Protein AF-A0A7S0YYA9-F1 (afdb_monomer)

Nearest PDB structures (foldseek):
  7y4w-assembly1_W  TM=8.302E-01  e=1.344E-07  Homo sapiens
  7y59-assembly1_X  TM=7.083E-01  e=8.877E-08  Homo sapiens
  7czb-assembly1_D  TM=8.011E-01  e=3.547E-06  Homo sapiens
  7y59-assembly1_W  TM=6.893E-01  e=1.125E-04  Homo sapiens

Sequence (317 aa):
HNIAKEMLGYGVRMGRAALLSAVIAAVVSVCGALHTEGLSQRISSAPSLAMRPSQELLRLRGAGPKKTPLKVKVATLKDTKKNPVEEWWFGYPCVTRWWFALCITTTLISWDKLPVNLPPQQLMLYWPAIIRGGVWRLLTTFTYFGSVGHNMLMEAVFMLNYSKSMEVTYNGARAKYMWHLALNSLALMALNTLVGLLGIGMDQEDGSKIPGIPFLAQPLLYSIVWIWARQNPETRMSVFGFFSVPAVYFPWFLLGYHCLMGGGLNIFYLMGFVVGHIFHFLSALHPSTKDSGLFEPPKWLAELMPVEKGFSGTVGV

Solvent-accessible surface area (backbone atoms only — not comparable to full-atom values): 17881 Å² total; per-residue (Å²): 123,68,68,62,56,50,52,52,52,50,53,51,53,54,48,49,53,53,48,51,49,51,48,47,47,50,50,48,47,46,53,47,48,48,42,51,51,35,48,51,50,51,62,71,67,41,77,69,86,65,72,72,77,53,74,64,69,64,69,76,53,95,65,82,86,78,90,70,87,79,79,74,76,74,75,74,72,74,81,68,83,68,52,70,66,53,53,56,55,69,69,43,53,70,66,45,43,51,50,50,51,45,22,53,47,49,23,53,42,42,27,83,89,42,97,72,53,40,62,63,81,73,36,31,48,49,70,77,51,36,79,73,69,40,61,64,20,76,55,41,12,53,29,34,62,55,66,88,49,73,66,30,52,53,53,52,52,49,42,54,56,49,42,38,53,54,45,52,72,48,68,27,34,54,26,42,46,52,41,51,51,51,51,51,52,51,51,48,51,55,50,33,52,51,40,20,72,72,71,42,45,47,78,41,96,87,75,48,68,46,64,17,67,44,57,44,18,59,19,51,49,37,15,51,49,39,38,50,17,66,75,39,52,88,43,68,40,68,50,94,81,78,50,73,42,45,24,64,50,44,62,59,47,52,52,50,51,41,32,74,76,71,63,40,93,52,63,48,53,53,54,4,41,51,50,15,48,52,50,44,42,44,67,74,69,36,67,74,46,62,75,64,48,74,80,54,49,57,68,72,48,40,65,54,35,58,64,50,87,77,74,77,72,75,82,80,124

Organism: NCBI:txid464990

Secondary structure (DSSP, 8-state):
-HHHHHHHHHHHHHHHHHHHHHHHHHHHHHHHHHHHHHHHHHHHHS--------HHHHHS--S--------------------HHHHHHHTS-HHHHHHHHHHHHHHHHT-TTSTT---GGGTS--HHHHHTT-TTHHHHTTT---STTHHHHHHHHHHHHHHHHHHHHTTT-HHHHHHHHHHHHHHHHHHHHHHHHTT-EEEPTTSPEEEB-S--HHHHHHHHHHHHHHH-TTPEEEETTTEEEEGGGHHHHHHHHHIIIII-S-HHHHHHHHHHHHHHIIIII-HHHHHTTTTSPPHHHHHHS---TT-------

Foldseek 3Di:
DVVVVVVVVVCVVVLVVLVCCLLCCLVCVLLVVLQVVQVVVCVVPPPPPPPPPPVVVVVPDPDDDDDDDPPPPPPPPPPPPPDVVRCVLVLFDSVLSSLLVLLVSLQVCCEPVDPNNDPVVLLFDAVVVVVVVSVSNLVSLQRHQDHPDPSSVVLSVLSRLLLRVVCVVVVQQNLLSVLVLVVLSVLLVVVQVVQLVVVNADQDPVRDGRRGDGHLNLLSSLLSLQLSLVVQQVDWDQDVVPDTDGSNCVLVVVQVVCVVVVNNRDVSSVSSNVSSVVSNCLCPPPPVSVVVCSSPGDPVSCSSRPGDPPPPPDPPD

InterPro domains:
  IPR007599 Derlin [PF04511] (93-291)
  IPR035952 Rhomboid-like superfamily [SSF144091] (89-284)

Mean predicted aligned error: 13.51 Å

Structure (mmCIF, N/CA/C/O backbone):
data_AF-A0A7S0YYA9-F1
#
_entry.id   AF-A0A7S0YYA9-F1
#
loop_
_atom_site.group_PDB
_atom_site.id
_atom_site.type_symbol
_atom_site.label_atom_id
_atom_site.label_alt_id
_atom_site.label_comp_id
_atom_site.label_asym_id
_atom_site.label_entity_id
_atom_site.label_seq_id
_atom_site.pdbx_PDB_ins_code
_atom_site.Cartn_x
_atom_site.Cartn_y
_atom_site.Cartn_z
_atom_site.occupancy
_atom_site.B_iso_or_equiv
_atom_site.auth_seq_id
_atom_site.auth_comp_id
_atom_site.auth_asym_id
_atom_site.auth_atom_id
_atom_site.pdbx_PDB_model_num
ATOM 1 N N . HIS A 1 1 ? 28.977 -21.549 -24.184 1.00 41.75 1 HIS A N 1
ATOM 2 C CA . HIS A 1 1 ? 27.512 -21.767 -24.184 1.00 41.75 1 HIS A CA 1
ATOM 3 C C . HIS A 1 1 ? 27.041 -22.726 -23.071 1.00 41.75 1 HIS A C 1
ATOM 5 O O . HIS A 1 1 ? 26.017 -22.442 -22.465 1.00 41.75 1 HIS A O 1
ATOM 11 N N . ASN A 1 2 ? 27.790 -23.784 -22.705 1.00 39.88 2 ASN A N 1
ATOM 12 C CA . ASN A 1 2 ? 27.386 -24.711 -21.623 1.00 39.88 2 ASN A CA 1
ATOM 13 C C . ASN A 1 2 ? 27.698 -24.239 -20.184 1.00 39.88 2 ASN A C 1
ATOM 15 O O . ASN A 1 2 ? 26.896 -24.478 -19.290 1.00 39.88 2 ASN A O 1
ATOM 19 N N . ILE A 1 3 ? 28.763 -23.459 -19.964 1.00 33.59 3 ILE A N 1
ATOM 20 C CA . ILE A 1 3 ? 29.134 -22.955 -18.621 1.00 33.59 3 ILE A CA 1
ATOM 21 C C . ILE A 1 3 ? 28.138 -21.895 -18.100 1.00 33.59 3 ILE A C 1
ATOM 23 O O . ILE A 1 3 ? 27.844 -21.832 -16.910 1.00 33.59 3 ILE A O 1
ATOM 27 N N . ALA A 1 4 ? 27.527 -21.106 -18.994 1.00 32.00 4 ALA A N 1
ATOM 28 C CA . ALA A 1 4 ? 26.510 -20.114 -18.629 1.00 32.00 4 ALA A CA 1
ATOM 29 C C . ALA A 1 4 ? 25.189 -20.757 -18.158 1.00 32.00 4 ALA A C 1
ATOM 31 O O . ALA A 1 4 ? 24.528 -20.218 -17.274 1.00 32.00 4 ALA A O 1
ATOM 32 N N . LYS A 1 5 ? 24.821 -21.933 -18.693 1.00 36.19 5 LYS A N 1
ATOM 33 C CA . LYS A 1 5 ? 23.636 -22.692 -18.251 1.00 36.19 5 LYS A CA 1
ATOM 34 C C . LYS A 1 5 ? 23.848 -23.367 -16.892 1.00 36.19 5 LYS A C 1
ATOM 36 O O . LYS A 1 5 ? 22.905 -23.419 -16.107 1.00 36.19 5 LYS A O 1
ATOM 41 N N . GLU A 1 6 ? 25.063 -23.821 -16.583 1.00 34.62 6 GLU A N 1
ATOM 42 C CA . GLU A 1 6 ? 25.398 -24.358 -15.253 1.00 34.62 6 GLU A CA 1
ATOM 43 C C . GLU A 1 6 ? 25.503 -23.266 -14.184 1.00 34.62 6 GLU A C 1
ATOM 45 O O . GLU A 1 6 ? 24.960 -23.440 -13.094 1.00 34.62 6 GLU A O 1
ATOM 50 N N . MET A 1 7 ? 26.089 -22.108 -14.507 1.00 30.09 7 MET A N 1
ATOM 51 C CA . MET A 1 7 ? 26.120 -20.937 -13.615 1.00 30.09 7 MET A CA 1
ATOM 52 C C . MET A 1 7 ? 24.708 -20.394 -13.329 1.00 30.09 7 MET A C 1
ATOM 54 O O . MET A 1 7 ? 24.384 -20.088 -12.181 1.00 30.09 7 MET A O 1
ATOM 58 N N . LEU A 1 8 ? 23.825 -20.359 -14.340 1.00 36.31 8 LEU A N 1
ATOM 59 C CA . LEU A 1 8 ? 22.398 -20.057 -14.156 1.00 36.31 8 LEU A CA 1
ATOM 60 C C . LEU A 1 8 ? 21.690 -21.135 -13.317 1.00 36.31 8 LEU A C 1
ATOM 62 O O . LEU A 1 8 ? 20.845 -20.805 -12.492 1.00 36.31 8 LEU A O 1
ATOM 66 N N . GLY A 1 9 ? 22.043 -22.414 -13.464 1.00 31.84 9 GLY A N 1
ATOM 67 C CA . GLY A 1 9 ? 21.473 -23.513 -12.675 1.00 31.84 9 GLY A CA 1
ATOM 68 C C . GLY A 1 9 ? 21.880 -23.500 -11.194 1.00 31.84 9 GLY A C 1
ATOM 69 O O . GLY A 1 9 ? 21.038 -23.739 -10.323 1.00 31.84 9 GLY A O 1
ATOM 70 N N . TYR A 1 10 ? 23.143 -23.181 -10.898 1.00 29.03 10 TYR A N 1
ATOM 71 C CA . TYR A 1 10 ? 23.680 -23.109 -9.534 1.00 29.03 10 TYR A CA 1
ATOM 72 C C . TYR A 1 10 ? 23.288 -21.811 -8.813 1.00 29.03 10 TYR A C 1
ATOM 74 O O . TYR A 1 10 ? 22.835 -21.871 -7.667 1.00 29.03 10 TYR A O 1
ATOM 82 N N . GLY A 1 11 ? 23.343 -20.659 -9.492 1.00 34.06 11 GLY A N 1
ATOM 83 C CA . GLY A 1 11 ? 22.886 -19.376 -8.944 1.00 34.06 11 GLY A CA 1
ATOM 84 C C . GLY A 1 11 ? 21.382 -19.356 -8.642 1.00 34.06 11 GLY A C 1
ATOM 85 O O . GLY A 1 11 ? 20.959 -18.837 -7.612 1.00 34.06 11 GLY A O 1
ATOM 86 N N . VAL A 1 12 ? 20.562 -20.015 -9.472 1.00 45.94 12 VAL A N 1
ATOM 87 C CA . VAL A 1 12 ? 19.110 -20.142 -9.240 1.00 45.94 12 VAL A CA 1
ATOM 88 C C . VAL A 1 12 ? 18.789 -21.081 -8.073 1.00 45.94 12 VAL A C 1
ATOM 90 O O . VAL A 1 12 ? 17.830 -20.828 -7.347 1.00 45.94 12 VAL A O 1
ATOM 93 N N . ARG A 1 13 ? 19.563 -22.151 -7.842 1.00 41.81 13 ARG A N 1
ATOM 94 C CA . ARG A 1 13 ? 19.350 -23.051 -6.688 1.00 41.81 13 ARG A CA 1
ATOM 95 C C . ARG A 1 13 ? 19.771 -22.409 -5.365 1.00 41.81 13 ARG A C 1
ATOM 97 O O . ARG A 1 13 ? 19.026 -22.512 -4.393 1.00 41.81 13 ARG A O 1
ATOM 104 N N . MET A 1 14 ? 20.903 -21.706 -5.345 1.00 38.03 14 MET A N 1
ATOM 105 C CA . MET A 1 14 ? 21.401 -21.018 -4.149 1.00 38.03 14 MET A CA 1
ATOM 106 C C . MET A 1 14 ? 20.548 -19.777 -3.817 1.00 38.03 14 MET A C 1
ATOM 108 O O . MET A 1 14 ? 20.165 -19.584 -2.665 1.00 38.03 14 MET A O 1
ATOM 112 N N . GLY A 1 15 ? 20.120 -19.024 -4.840 1.00 53.59 15 GLY A N 1
ATOM 113 C CA . GLY A 1 15 ? 19.174 -17.913 -4.700 1.00 53.59 15 GLY A CA 1
ATOM 114 C C . GLY A 1 15 ? 17.788 -18.352 -4.220 1.00 53.59 15 GLY A C 1
ATOM 115 O O . GLY A 1 15 ? 17.206 -17.695 -3.370 1.00 53.59 15 GLY A O 1
ATOM 116 N N . ARG A 1 16 ? 17.269 -19.506 -4.668 1.00 53.25 16 ARG A N 1
ATOM 117 C CA . ARG A 1 16 ? 15.987 -20.049 -4.176 1.00 53.25 16 ARG A CA 1
ATOM 118 C C . ARG A 1 16 ? 16.022 -20.405 -2.692 1.00 53.25 16 ARG A C 1
ATOM 120 O O . ARG A 1 16 ? 15.059 -20.104 -2.000 1.00 53.25 16 ARG A O 1
ATOM 127 N N . ALA A 1 17 ? 17.099 -21.021 -2.203 1.00 51.22 17 ALA A N 1
ATOM 128 C CA . ALA A 1 17 ? 17.229 -21.376 -0.789 1.00 51.22 17 ALA A CA 1
ATOM 129 C C . ALA A 1 17 ? 17.425 -20.135 0.095 1.00 51.22 17 ALA A C 1
ATOM 131 O O . ALA A 1 17 ? 16.751 -20.005 1.113 1.00 51.22 17 ALA A O 1
ATOM 132 N N . ALA A 1 18 ? 18.274 -19.194 -0.329 1.00 54.38 18 ALA A N 1
ATOM 133 C CA . ALA A 1 18 ? 18.496 -17.937 0.382 1.00 54.38 18 ALA A CA 1
ATOM 134 C C . ALA A 1 18 ? 17.226 -17.075 0.429 1.00 54.38 18 ALA A C 1
ATOM 136 O O . ALA A 1 18 ? 16.876 -16.542 1.478 1.00 54.38 18 ALA A O 1
ATOM 137 N N . LEU A 1 19 ? 16.478 -17.000 -0.670 1.00 53.97 19 LEU A N 1
ATOM 138 C CA . LEU A 1 19 ? 15.283 -16.170 -0.779 1.00 53.97 19 LEU A CA 1
ATOM 139 C C . LEU A 1 19 ? 14.063 -16.807 -0.101 1.00 53.97 19 LEU A C 1
ATOM 141 O O . LEU A 1 19 ? 13.310 -16.111 0.577 1.00 53.97 19 LEU A O 1
ATOM 145 N N . LEU A 1 20 ? 13.928 -18.137 -0.173 1.00 53.31 20 LEU A N 1
ATOM 146 C CA . LEU A 1 20 ? 13.001 -18.875 0.680 1.00 53.31 20 LEU A CA 1
ATOM 147 C C . LEU A 1 20 ? 13.365 -18.654 2.154 1.00 53.31 20 LEU A C 1
ATOM 149 O O . LEU A 1 20 ? 12.483 -18.346 2.937 1.00 53.31 20 LEU A O 1
ATOM 153 N N . SER A 1 21 ? 14.644 -18.722 2.533 1.00 52.88 21 SER A N 1
ATOM 154 C CA . SER A 1 21 ? 15.063 -18.510 3.923 1.00 52.88 21 SER A CA 1
ATOM 155 C C . SER A 1 21 ? 14.856 -17.075 4.404 1.00 52.88 21 SER A C 1
ATOM 157 O O . SER A 1 21 ? 14.432 -16.898 5.533 1.00 52.88 21 SER A O 1
ATOM 159 N N . ALA A 1 22 ? 15.070 -16.059 3.563 1.00 54.78 22 ALA A N 1
ATOM 160 C CA . ALA A 1 22 ? 14.907 -14.653 3.924 1.00 54.78 22 ALA A CA 1
ATOM 161 C C . ALA A 1 22 ? 13.430 -14.254 4.007 1.00 54.78 22 ALA A C 1
ATOM 163 O O . ALA A 1 22 ? 13.039 -13.545 4.930 1.00 54.78 22 ALA A O 1
ATOM 164 N N . VAL A 1 23 ? 12.589 -14.741 3.087 1.00 52.31 23 VAL A N 1
ATOM 165 C CA . VAL A 1 23 ? 11.145 -14.479 3.129 1.00 52.31 23 VAL A CA 1
ATOM 166 C C . VAL A 1 23 ? 10.461 -15.338 4.186 1.00 52.31 23 VAL A C 1
ATOM 168 O O . VAL A 1 23 ? 9.621 -14.816 4.906 1.00 52.31 23 VAL A O 1
ATOM 171 N N . ILE A 1 24 ? 10.840 -16.609 4.358 1.00 54.25 24 ILE A N 1
ATOM 172 C CA . ILE A 1 24 ? 10.388 -17.405 5.507 1.00 54.25 24 ILE A CA 1
ATOM 173 C C . ILE A 1 24 ? 10.882 -16.754 6.791 1.00 54.25 24 ILE A C 1
ATOM 175 O O . ILE A 1 24 ? 10.083 -16.618 7.694 1.00 54.25 24 ILE A O 1
ATOM 179 N N . ALA A 1 25 ? 12.122 -16.272 6.890 1.00 54.44 25 ALA A N 1
ATOM 180 C CA . ALA A 1 25 ? 12.579 -15.557 8.080 1.00 54.44 25 ALA A CA 1
ATOM 181 C C . ALA A 1 25 ? 11.795 -14.261 8.301 1.00 54.44 25 ALA A C 1
ATOM 183 O O . ALA A 1 25 ? 11.452 -13.976 9.436 1.00 54.44 25 ALA A O 1
ATOM 184 N N . ALA A 1 26 ? 11.445 -13.505 7.258 1.00 53.41 26 ALA A N 1
ATOM 185 C CA . ALA A 1 26 ? 10.634 -12.295 7.388 1.00 53.41 26 ALA A CA 1
ATOM 186 C C . ALA A 1 26 ? 9.184 -12.614 7.789 1.00 53.41 26 ALA A C 1
ATOM 188 O O . ALA A 1 26 ? 8.654 -11.997 8.704 1.00 53.41 26 ALA A O 1
ATOM 189 N N . VAL A 1 27 ? 8.558 -13.616 7.168 1.00 52.00 27 VAL A N 1
ATOM 190 C CA . VAL A 1 27 ? 7.192 -14.067 7.478 1.00 52.00 27 VAL A CA 1
ATOM 191 C C . VAL A 1 27 ? 7.129 -14.760 8.833 1.00 52.00 27 VAL A C 1
ATOM 193 O O . VAL A 1 27 ? 6.198 -14.514 9.577 1.00 52.00 27 VAL A O 1
ATOM 196 N N . VAL A 1 28 ? 8.109 -15.584 9.195 1.00 52.62 28 VAL A N 1
ATOM 197 C CA . VAL A 1 28 ? 8.218 -16.242 10.507 1.00 52.62 28 VAL A CA 1
ATOM 198 C C . VAL A 1 28 ? 8.629 -15.242 11.579 1.00 52.62 28 VAL A C 1
ATOM 200 O O . VAL A 1 28 ? 8.166 -15.368 12.701 1.00 52.62 28 VAL A O 1
ATOM 203 N N . SER A 1 29 ? 9.424 -14.221 11.263 1.00 51.41 29 SER A N 1
ATOM 204 C CA . SER A 1 29 ? 9.709 -13.120 12.190 1.00 51.41 29 SER A CA 1
ATOM 205 C C . SER A 1 29 ? 8.455 -12.285 12.423 1.00 51.41 29 SER A C 1
ATOM 207 O O . SER A 1 29 ? 8.112 -12.035 13.568 1.00 51.41 29 SER A O 1
ATOM 209 N N . VAL A 1 30 ? 7.692 -11.953 11.376 1.00 55.50 30 VAL A N 1
ATOM 210 C CA . VAL A 1 30 ? 6.420 -11.227 11.502 1.00 55.50 30 VAL A CA 1
ATOM 211 C C . VAL A 1 30 ? 5.365 -12.082 12.195 1.00 55.50 30 VAL A C 1
ATOM 213 O O . VAL A 1 30 ? 4.838 -11.668 13.212 1.00 55.50 30 VAL A O 1
ATOM 216 N N . CYS A 1 31 ? 5.065 -13.290 11.718 1.00 51.03 31 CYS A N 1
ATOM 217 C CA . CYS A 1 31 ? 4.102 -14.192 12.354 1.00 51.03 31 CYS A CA 1
ATOM 218 C C . CYS A 1 31 ? 4.544 -14.596 13.759 1.00 51.03 31 CYS A C 1
ATOM 220 O O . CYS A 1 31 ? 3.708 -14.661 14.649 1.00 51.03 31 CYS A O 1
ATOM 222 N N . GLY A 1 32 ? 5.835 -14.841 13.973 1.00 53.31 32 GLY A N 1
ATOM 223 C CA . GLY A 1 32 ? 6.412 -15.152 15.276 1.00 53.31 32 GLY A CA 1
ATOM 224 C C . GLY A 1 32 ? 6.313 -13.970 16.227 1.00 53.31 32 GLY A C 1
ATOM 225 O O . GLY A 1 32 ? 5.918 -14.160 17.368 1.00 53.31 32 GLY A O 1
ATOM 226 N N . ALA A 1 33 ? 6.572 -12.751 15.765 1.00 59.81 33 ALA A N 1
ATOM 227 C CA . ALA A 1 33 ? 6.452 -11.562 16.591 1.00 59.81 33 ALA A CA 1
ATOM 228 C C . ALA A 1 33 ? 4.995 -11.133 16.825 1.00 59.81 33 ALA A C 1
ATOM 230 O O . ALA A 1 33 ? 4.644 -10.722 17.924 1.00 59.81 33 ALA A O 1
ATOM 231 N N . LEU A 1 34 ? 4.114 -11.310 15.838 1.00 57.75 34 LEU A N 1
ATOM 232 C CA . LEU A 1 34 ? 2.664 -11.183 16.001 1.00 57.75 34 LEU A CA 1
ATOM 233 C C . LEU A 1 34 ? 2.138 -12.219 17.004 1.00 57.75 34 LEU A C 1
ATOM 235 O O . LEU A 1 34 ? 1.296 -11.902 17.844 1.00 57.75 34 LEU A O 1
ATOM 239 N N . HIS A 1 35 ? 2.657 -13.450 16.954 1.00 55.66 35 HIS A N 1
ATOM 240 C CA . HIS A 1 35 ? 2.300 -14.519 17.879 1.00 55.66 35 HIS A CA 1
ATOM 241 C C . HIS A 1 35 ? 2.826 -14.249 19.291 1.00 55.66 35 HIS A C 1
ATOM 243 O O . HIS A 1 35 ? 2.062 -14.387 20.242 1.00 55.66 35 HIS A O 1
ATOM 249 N N . THR A 1 36 ? 4.083 -13.820 19.455 1.00 60.16 36 THR A N 1
ATOM 250 C CA . THR A 1 36 ? 4.657 -13.498 20.772 1.00 60.16 36 THR A CA 1
ATOM 251 C C . THR A 1 36 ? 4.015 -12.263 21.389 1.00 60.16 36 THR A C 1
ATOM 253 O O . THR A 1 36 ? 3.767 -12.261 22.593 1.00 60.16 36 THR A O 1
ATOM 256 N N . GLU A 1 37 ? 3.666 -11.245 20.601 1.00 62.19 37 GLU A N 1
ATOM 257 C CA . GLU A 1 37 ? 2.918 -10.085 21.091 1.00 62.19 37 GLU A CA 1
ATOM 258 C C . GLU A 1 37 ? 1.472 -10.446 21.452 1.00 62.19 37 GLU A C 1
ATOM 260 O O . GLU A 1 37 ? 0.985 -10.033 22.507 1.00 62.19 37 GLU A O 1
ATOM 265 N N . GLY A 1 38 ? 0.806 -11.283 20.651 1.00 56.34 38 GLY A N 1
ATOM 266 C CA . GLY A 1 38 ? -0.512 -11.831 20.978 1.00 56.34 38 GLY A CA 1
ATOM 267 C C . GLY A 1 38 ? -0.499 -12.693 22.247 1.00 56.34 38 GLY A C 1
ATOM 268 O O . GLY A 1 38 ? -1.390 -12.570 23.088 1.00 56.34 38 GLY A O 1
ATOM 269 N N . LEU A 1 39 ? 0.529 -13.528 22.432 1.00 56.81 39 LEU A N 1
ATOM 270 C CA . LEU A 1 39 ? 0.759 -14.325 23.644 1.00 56.81 39 LEU A CA 1
ATOM 271 C C . LEU A 1 39 ? 1.059 -13.450 24.857 1.00 56.81 39 LEU A C 1
ATOM 273 O O . LEU A 1 39 ? 0.450 -13.648 25.902 1.00 56.81 39 LEU A O 1
ATOM 277 N N . SER A 1 40 ? 1.946 -12.466 24.721 1.00 58.12 40 SER A N 1
ATOM 278 C CA . SER A 1 40 ? 2.276 -11.511 25.783 1.00 58.12 40 SER A CA 1
ATOM 279 C C . SER A 1 40 ? 1.028 -10.767 26.260 1.00 58.12 40 SER A C 1
ATOM 281 O O . SER A 1 40 ? 0.769 -10.684 27.461 1.00 58.12 40 SER A O 1
ATOM 283 N N . GLN A 1 41 ? 0.175 -10.331 25.327 1.00 56.91 41 GLN A N 1
ATOM 284 C CA . GLN A 1 41 ? -1.104 -9.707 25.658 1.00 56.91 41 GLN A CA 1
ATOM 285 C C . GLN A 1 41 ? -2.118 -10.688 26.258 1.00 56.91 41 GLN A C 1
ATOM 287 O O . GLN A 1 41 ? -2.863 -10.315 27.161 1.00 56.91 41 GLN A O 1
ATOM 292 N N . ARG A 1 42 ? -2.159 -11.954 25.823 1.00 54.94 42 ARG A N 1
ATOM 293 C CA . ARG A 1 42 ? -2.985 -12.995 26.467 1.00 54.94 42 ARG A CA 1
ATOM 294 C C . ARG A 1 42 ? -2.519 -13.295 27.891 1.00 54.94 42 ARG A C 1
ATOM 296 O O . ARG A 1 42 ? -3.360 -13.493 28.755 1.00 54.94 42 ARG A O 1
ATOM 303 N N . ILE A 1 43 ? -1.213 -13.293 28.149 1.00 57.91 43 ILE A N 1
ATOM 304 C CA . ILE A 1 43 ? -0.631 -13.505 29.481 1.00 57.91 43 ILE A CA 1
ATOM 305 C C . ILE A 1 43 ? -0.887 -12.290 30.385 1.00 57.91 43 ILE A C 1
ATOM 307 O O . ILE A 1 43 ? -1.200 -12.471 31.558 1.00 57.91 43 ILE A O 1
ATOM 311 N N . SER A 1 44 ? -0.813 -11.063 29.856 1.00 50.59 44 SER A N 1
ATOM 312 C CA . SER A 1 44 ? -1.086 -9.842 30.629 1.00 50.59 44 SER A CA 1
ATOM 313 C C . SER A 1 44 ? -2.578 -9.586 30.872 1.00 50.59 44 SER A C 1
ATOM 315 O O . SER A 1 44 ? -2.941 -8.998 31.888 1.00 50.59 44 SER A O 1
ATOM 317 N N . SER A 1 45 ? -3.445 -10.032 29.957 1.00 42.31 45 SER A N 1
ATOM 318 C CA . SER A 1 45 ? -4.907 -9.937 30.079 1.00 42.31 45 SER A CA 1
ATOM 319 C C . SER A 1 45 ? -5.560 -11.170 30.700 1.00 42.31 45 SER A C 1
ATOM 321 O O . SER A 1 45 ? -6.749 -11.116 31.033 1.00 42.31 45 SER A O 1
ATOM 323 N N . ALA A 1 46 ? -4.812 -12.264 30.885 1.00 40.16 46 ALA A N 1
ATOM 324 C CA . ALA A 1 46 ? -5.254 -13.365 31.719 1.00 40.16 46 ALA A CA 1
ATOM 325 C C . ALA A 1 46 ? -5.538 -12.789 33.112 1.00 40.16 46 ALA A C 1
ATOM 327 O O . ALA A 1 46 ? -4.672 -12.105 33.667 1.00 40.16 46 ALA A O 1
ATOM 328 N N . PRO A 1 47 ? -6.735 -13.017 33.688 1.00 40.72 47 PRO A N 1
ATOM 329 C CA . PRO A 1 47 ? -6.955 -12.675 35.080 1.00 40.72 47 PRO A CA 1
ATOM 330 C C . PRO A 1 47 ? -5.837 -13.362 35.846 1.00 40.72 47 PRO A C 1
ATOM 332 O O . PRO A 1 47 ? -5.640 -14.572 35.687 1.00 40.72 47 PRO A O 1
ATOM 335 N N . SER A 1 48 ? -5.053 -12.582 36.592 1.00 41.78 48 SER A N 1
ATOM 336 C CA . SER A 1 48 ? -4.017 -13.151 37.432 1.00 41.78 48 SER A CA 1
ATOM 337 C C . SER A 1 48 ? -4.644 -14.328 38.168 1.00 41.78 48 SER A C 1
ATOM 339 O O . SER A 1 48 ? -5.770 -14.239 38.670 1.00 41.78 48 SER A O 1
ATOM 341 N N . LEU A 1 49 ? -3.930 -15.446 38.226 1.00 38.75 49 LEU A N 1
ATOM 342 C CA . LEU A 1 49 ? -4.171 -16.501 39.205 1.00 38.75 49 LEU A CA 1
ATOM 343 C C . LEU A 1 49 ? -3.914 -15.937 40.621 1.00 38.75 49 LEU A C 1
ATOM 345 O O . LEU A 1 49 ? -3.205 -16.519 41.432 1.00 38.75 49 LEU A O 1
ATOM 349 N N . ALA A 1 50 ? -4.480 -14.772 40.947 1.00 38.16 50 ALA A N 1
ATOM 350 C CA . ALA A 1 50 ? -4.931 -14.478 42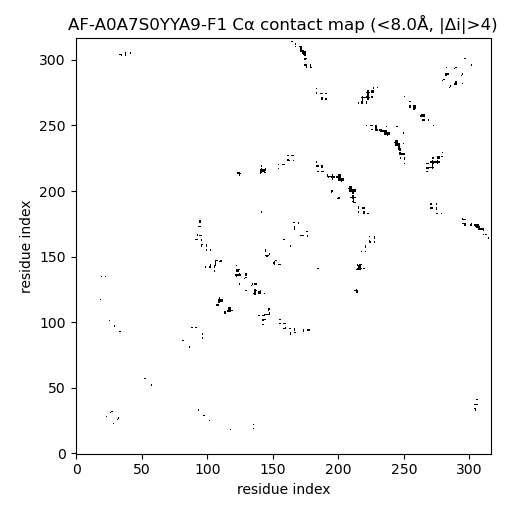.278 1.00 38.16 50 ALA A CA 1
ATOM 351 C C . ALA A 1 50 ? -5.905 -15.605 42.600 1.00 38.16 50 ALA A C 1
ATOM 353 O O . ALA A 1 50 ? -7.018 -15.652 42.071 1.00 38.16 50 ALA A O 1
ATOM 354 N N . MET A 1 51 ? -5.417 -16.561 43.395 1.00 37.31 51 MET A N 1
ATOM 355 C CA . MET A 1 51 ? -6.231 -17.517 44.126 1.00 37.31 51 MET A CA 1
ATOM 356 C C . MET A 1 51 ? -7.564 -16.848 44.435 1.00 37.31 51 MET A C 1
ATOM 358 O O . MET A 1 51 ? -7.610 -15.900 45.222 1.00 37.31 51 MET A O 1
ATOM 362 N N . ARG A 1 52 ? -8.648 -17.311 43.803 1.00 35.81 52 ARG A N 1
ATOM 363 C CA . ARG A 1 52 ? -9.975 -17.059 44.354 1.00 35.81 52 ARG A CA 1
ATOM 364 C C . ARG A 1 52 ? -9.867 -17.551 45.794 1.00 35.81 52 ARG A C 1
ATOM 366 O O . ARG A 1 52 ? -9.583 -18.738 45.964 1.00 35.81 52 ARG A O 1
ATOM 373 N N . PRO A 1 53 ? -10.030 -16.703 46.824 1.00 39.41 53 PRO A N 1
ATOM 374 C CA . PRO A 1 53 ? -10.229 -17.237 48.151 1.00 39.41 53 PRO A CA 1
ATOM 375 C C . PRO A 1 53 ? -11.507 -18.049 48.006 1.00 39.41 53 PRO A C 1
ATOM 377 O O . PRO A 1 53 ? -12.568 -17.490 47.709 1.00 39.41 53 PRO A O 1
ATOM 380 N N . SER A 1 54 ? -11.392 -19.373 48.069 1.00 42.31 54 SER A N 1
ATOM 381 C CA . SER A 1 54 ? -12.560 -20.229 48.110 1.00 42.31 54 SER A CA 1
ATOM 382 C C . SER A 1 54 ? -13.406 -19.703 49.262 1.00 42.31 54 SER A C 1
ATOM 384 O O . SER A 1 54 ? -12.936 -19.548 50.390 1.00 42.31 54 SER A O 1
ATOM 386 N N . GLN A 1 55 ? -14.654 -19.354 48.970 1.00 42.69 55 GLN A N 1
ATOM 387 C CA . GLN A 1 55 ? -15.632 -18.945 49.978 1.00 42.69 55 GLN A CA 1
ATOM 388 C C . GLN A 1 55 ? -15.783 -20.017 51.085 1.00 42.69 55 GLN A C 1
ATOM 390 O O . GLN A 1 55 ? -16.291 -19.727 52.163 1.00 42.69 55 GLN A O 1
ATOM 395 N N . GLU A 1 56 ? -15.265 -21.231 50.866 1.00 43.03 56 GLU A N 1
ATOM 396 C CA . GLU A 1 56 ? -15.068 -22.286 51.866 1.00 43.03 56 GLU A CA 1
ATOM 397 C C . GLU A 1 56 ? -13.977 -22.003 52.911 1.00 43.03 56 GLU A C 1
ATOM 399 O O . GLU A 1 56 ? -14.198 -22.293 54.085 1.00 43.03 56 GLU A O 1
ATOM 404 N N . LEU A 1 57 ? -12.850 -21.365 52.564 1.00 44.81 57 LEU A N 1
ATOM 405 C CA . LEU A 1 57 ? -11.812 -21.002 53.546 1.00 44.81 57 LEU A CA 1
ATOM 406 C C . LEU A 1 57 ? -12.251 -19.868 54.490 1.00 44.81 57 LEU A C 1
ATOM 408 O O . LEU A 1 57 ? -11.728 -19.745 55.596 1.00 44.81 57 LEU A O 1
ATOM 412 N N . LEU A 1 58 ? -13.236 -19.063 54.078 1.00 47.53 58 LEU A N 1
ATOM 413 C CA . LEU A 1 58 ? -13.858 -18.025 54.909 1.00 47.53 58 LEU A CA 1
ATOM 414 C C . LEU A 1 58 ? -14.953 -18.567 55.840 1.00 47.53 58 LEU A C 1
ATOM 416 O O . LEU A 1 58 ? -15.267 -17.920 56.835 1.00 47.53 58 LEU A O 1
ATOM 420 N N . ARG A 1 59 ? -15.506 -19.757 55.567 1.00 49.44 59 ARG A N 1
ATOM 421 C CA . ARG A 1 59 ? -16.505 -20.404 56.436 1.00 49.44 59 ARG A CA 1
ATOM 422 C C . ARG A 1 59 ? -15.885 -21.161 57.611 1.00 49.44 59 ARG A C 1
ATOM 424 O O . ARG A 1 59 ? -16.538 -21.309 58.636 1.00 49.44 59 ARG A O 1
ATOM 431 N N . LEU A 1 60 ? -14.623 -21.581 57.502 1.00 50.12 60 LEU A N 1
ATOM 432 C CA . LEU A 1 60 ? -13.919 -22.328 58.555 1.00 50.12 60 LEU A CA 1
ATOM 433 C C . LEU A 1 60 ? -13.187 -21.451 59.584 1.00 50.12 60 LEU A C 1
ATOM 435 O O . LEU A 1 60 ? -12.562 -21.978 60.502 1.00 50.12 60 LEU A O 1
ATOM 439 N N . ARG A 1 61 ? -13.259 -20.118 59.483 1.00 46.41 61 ARG A N 1
ATOM 440 C CA . ARG A 1 61 ? -12.565 -19.212 60.408 1.00 46.41 61 ARG A CA 1
ATOM 441 C C . ARG A 1 61 ? -13.545 -18.293 61.132 1.00 46.41 61 ARG A C 1
ATOM 443 O O . ARG A 1 61 ? -13.669 -17.115 60.817 1.00 46.41 61 ARG A O 1
ATOM 450 N N . GLY A 1 62 ? -14.211 -18.839 62.146 1.00 45.44 62 GLY A N 1
ATOM 451 C CA . GLY A 1 62 ? -15.000 -18.094 63.133 1.00 45.44 62 GLY A CA 1
ATOM 452 C C . GLY A 1 62 ? -14.137 -17.261 64.090 1.00 45.44 62 GLY A C 1
ATOM 453 O O . GLY A 1 62 ? -14.170 -17.474 65.295 1.00 45.44 62 GLY A O 1
ATOM 454 N N . ALA A 1 63 ? -13.345 -16.322 63.570 1.00 50.34 63 ALA A N 1
ATOM 455 C CA . ALA A 1 63 ? -12.612 -15.353 64.382 1.00 50.34 63 ALA A CA 1
ATOM 456 C C . ALA A 1 63 ? -12.606 -13.989 63.678 1.00 50.34 63 ALA A C 1
ATOM 458 O O . ALA A 1 63 ? -12.100 -13.858 62.563 1.00 50.34 63 ALA A O 1
ATOM 459 N N . GLY A 1 64 ? -13.215 -12.990 64.326 1.00 39.59 64 GLY A N 1
ATOM 460 C CA . GLY A 1 64 ? -13.457 -11.655 63.773 1.00 39.59 64 GLY A CA 1
ATOM 461 C C . GLY A 1 64 ? -12.190 -10.929 63.291 1.00 39.59 64 GLY A C 1
ATOM 462 O O . GLY A 1 64 ? -11.091 -11.181 63.794 1.00 39.59 64 GLY A O 1
ATOM 463 N N . PRO A 1 65 ? -12.302 -10.007 62.316 1.00 40.28 65 PRO A N 1
ATOM 464 C CA . PRO A 1 65 ? -11.130 -9.420 61.690 1.00 40.28 65 PRO A CA 1
ATOM 465 C C . PRO A 1 65 ? -10.559 -8.290 62.557 1.00 40.28 65 PRO A C 1
ATOM 467 O O . PRO A 1 65 ? -11.149 -7.215 62.675 1.00 40.28 65 PRO A O 1
ATOM 470 N N . LYS A 1 66 ? -9.356 -8.487 63.114 1.00 39.81 66 LYS A N 1
ATOM 471 C CA . LYS A 1 66 ? -8.485 -7.365 63.497 1.00 39.81 66 LYS A CA 1
ATOM 472 C C . LYS A 1 66 ? -8.010 -6.683 62.211 1.00 39.81 66 LYS A C 1
ATOM 474 O O . LYS A 1 66 ? -7.319 -7.291 61.399 1.00 39.81 66 LYS A O 1
ATOM 479 N N . LYS A 1 67 ? -8.402 -5.422 62.019 1.00 41.78 67 LYS A N 1
ATOM 480 C CA . LYS A 1 67 ? -7.962 -4.572 60.906 1.00 41.78 67 LYS A CA 1
ATOM 481 C C . LYS A 1 67 ? -6.505 -4.151 61.118 1.00 41.78 67 LYS A C 1
ATOM 483 O O . LYS A 1 67 ? -6.243 -3.103 61.697 1.00 41.78 67 LYS A O 1
ATOM 488 N N . THR A 1 68 ? -5.556 -4.941 60.638 1.00 38.72 68 THR A N 1
ATOM 489 C CA . THR A 1 68 ? -4.202 -4.457 60.340 1.00 38.72 68 THR A CA 1
ATOM 490 C C . THR A 1 68 ? -4.113 -4.219 58.833 1.00 38.72 68 THR A C 1
ATOM 492 O O . THR A 1 68 ? -4.319 -5.158 58.063 1.00 38.72 68 THR A O 1
ATOM 495 N N . PRO A 1 69 ? -3.853 -2.984 58.365 1.00 36.69 69 PRO A N 1
ATOM 496 C CA . PRO A 1 69 ? -3.722 -2.726 56.940 1.00 36.69 69 PRO A CA 1
ATOM 497 C C . PRO A 1 69 ? -2.431 -3.382 56.439 1.00 36.69 69 PRO A C 1
ATOM 499 O O . PRO A 1 69 ? -1.327 -2.915 56.720 1.00 36.69 69 PRO A O 1
ATOM 502 N N . LEU A 1 70 ? -2.565 -4.481 55.696 1.00 37.16 70 LEU A N 1
ATOM 503 C CA . LEU A 1 70 ? -1.480 -5.034 54.893 1.00 37.16 70 LEU A CA 1
ATOM 504 C C . LEU A 1 70 ? -1.125 -3.997 53.823 1.00 37.16 70 LEU A C 1
ATOM 506 O O . LEU A 1 70 ? -1.821 -3.849 52.820 1.00 37.16 70 LEU A O 1
ATOM 510 N N . LYS A 1 71 ? -0.043 -3.247 54.061 1.00 29.72 71 LYS A N 1
ATOM 511 C CA . LYS A 1 71 ? 0.602 -2.407 53.051 1.00 29.72 71 LYS A CA 1
ATOM 512 C C . LYS A 1 71 ? 1.139 -3.319 51.952 1.00 29.72 71 LYS A C 1
ATOM 514 O O . LYS A 1 71 ? 2.280 -3.773 52.013 1.00 29.72 71 LYS A O 1
ATOM 519 N N . VAL A 1 72 ? 0.324 -3.575 50.936 1.00 43.69 72 VAL A N 1
ATOM 520 C CA . VAL A 1 72 ? 0.823 -4.073 49.658 1.00 43.69 72 VAL A CA 1
ATOM 521 C C . VAL A 1 72 ? 1.643 -2.934 49.064 1.00 43.69 72 VAL A C 1
ATOM 523 O O . VAL A 1 72 ? 1.098 -1.957 48.554 1.00 43.69 72 VAL A O 1
ATOM 526 N N . LYS A 1 73 ? 2.972 -3.019 49.186 1.00 30.84 73 LYS A N 1
ATOM 527 C CA . LYS A 1 73 ? 3.873 -2.235 48.342 1.00 30.84 73 LYS A CA 1
ATOM 528 C C . LYS A 1 73 ? 3.644 -2.732 46.921 1.00 30.84 73 LYS A C 1
ATOM 530 O O . LYS A 1 73 ? 4.239 -3.724 46.511 1.00 30.84 73 LYS A O 1
ATOM 535 N N . VAL A 1 74 ? 2.762 -2.060 46.186 1.00 45.56 74 VAL A N 1
ATOM 536 C CA . VAL A 1 74 ? 2.823 -2.084 44.728 1.00 45.56 74 VAL A CA 1
ATOM 537 C C . VAL A 1 74 ? 4.207 -1.540 44.417 1.00 45.56 74 VAL A C 1
ATOM 539 O O . VAL A 1 74 ? 4.478 -0.364 44.651 1.00 45.56 74 VAL A O 1
ATOM 542 N N . ALA A 1 75 ? 5.128 -2.429 44.050 1.00 39.88 75 ALA A N 1
ATOM 543 C CA . ALA A 1 75 ? 6.415 -2.020 43.538 1.00 39.88 75 ALA A CA 1
ATOM 544 C C . ALA A 1 75 ? 6.106 -1.193 42.294 1.00 39.88 75 ALA A C 1
ATOM 546 O O . ALA A 1 75 ? 5.715 -1.739 41.265 1.00 39.88 75 ALA A O 1
ATOM 547 N N . THR A 1 76 ? 6.182 0.128 42.428 1.00 42.75 76 THR A N 1
ATOM 548 C CA . THR A 1 76 ? 6.191 1.051 41.306 1.00 42.75 76 THR A CA 1
ATOM 549 C C . THR A 1 76 ? 7.345 0.582 40.437 1.00 42.75 76 THR A C 1
ATOM 551 O O . THR A 1 76 ? 8.509 0.716 40.824 1.00 42.75 76 THR A O 1
ATOM 554 N N . LEU A 1 77 ? 7.019 -0.098 39.334 1.00 49.97 77 LEU A N 1
ATOM 555 C CA . LEU A 1 77 ? 7.992 -0.461 38.319 1.00 49.97 77 LEU A CA 1
ATOM 556 C C . LEU A 1 77 ? 8.705 0.843 37.986 1.00 49.97 77 LEU A C 1
ATOM 558 O O . LEU A 1 77 ? 8.054 1.811 37.596 1.00 49.97 77 LEU A O 1
ATOM 562 N N . LYS A 1 78 ? 10.013 0.904 38.265 1.00 41.44 78 LYS A N 1
ATOM 563 C CA . LYS A 1 78 ? 10.849 2.018 37.825 1.00 41.44 78 LYS A CA 1
ATOM 564 C C . LYS A 1 78 ? 10.517 2.222 36.354 1.00 41.44 78 LYS A C 1
ATOM 566 O O . LYS A 1 78 ? 10.688 1.277 35.587 1.00 41.44 78 LYS A O 1
ATOM 571 N N . ASP A 1 79 ? 10.032 3.408 35.996 1.00 53.81 79 ASP A N 1
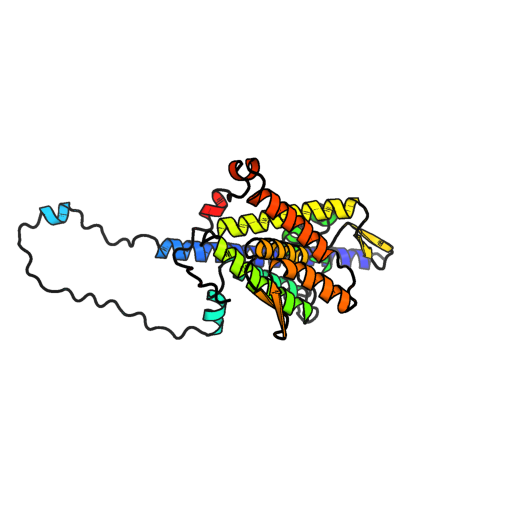ATOM 572 C CA . ASP A 1 79 ? 9.947 3.837 34.606 1.00 53.81 79 ASP A CA 1
ATOM 573 C C . ASP A 1 79 ? 11.370 3.788 34.054 1.00 53.81 79 ASP A C 1
ATOM 575 O O . ASP A 1 79 ? 12.179 4.706 34.218 1.00 53.81 79 ASP A O 1
ATOM 579 N N . THR A 1 80 ? 11.733 2.642 33.488 1.00 60.25 80 THR A N 1
ATOM 580 C CA . THR A 1 80 ? 12.920 2.505 32.667 1.00 60.25 80 THR A CA 1
ATOM 581 C C . THR A 1 80 ? 12.714 3.523 31.560 1.00 60.25 80 THR A C 1
ATOM 583 O O . THR A 1 80 ? 11.749 3.382 30.811 1.00 60.25 80 THR A O 1
ATOM 586 N N . LYS A 1 81 ? 13.546 4.575 31.490 1.00 56.41 81 LYS A N 1
ATOM 587 C CA . LYS A 1 81 ? 13.544 5.512 30.357 1.00 56.41 81 LYS A CA 1
ATOM 588 C C . LYS A 1 81 ? 13.596 4.668 29.085 1.00 56.41 81 LYS A C 1
ATOM 590 O O . LYS A 1 81 ? 14.649 4.116 28.771 1.00 56.41 81 LYS A O 1
ATOM 595 N N . LYS A 1 82 ? 12.454 4.494 28.420 1.00 64.88 82 LYS A N 1
ATOM 596 C CA . LYS A 1 82 ? 12.384 3.742 27.171 1.00 64.88 82 LYS A CA 1
ATOM 597 C C . LYS A 1 82 ? 13.180 4.521 26.139 1.00 64.88 82 LYS A C 1
ATOM 599 O O . LYS A 1 82 ? 13.196 5.753 26.161 1.00 64.88 82 LYS A O 1
ATOM 604 N N . ASN A 1 83 ? 13.890 3.812 25.271 1.00 87.38 83 ASN A N 1
ATOM 605 C CA . ASN A 1 83 ? 14.637 4.475 24.211 1.00 87.38 83 ASN A CA 1
ATOM 606 C C . ASN A 1 83 ? 13.644 5.245 23.317 1.00 87.38 83 ASN A C 1
ATOM 608 O O . ASN A 1 83 ? 12.578 4.709 23.021 1.00 87.38 83 ASN A O 1
ATOM 612 N N . PRO A 1 84 ? 13.965 6.457 22.831 1.00 87.31 84 PRO A N 1
ATOM 613 C CA . PRO A 1 84 ? 13.027 7.244 22.020 1.00 87.31 84 PRO A CA 1
ATOM 614 C C . PRO A 1 84 ? 12.608 6.512 20.734 1.00 87.31 84 PRO A C 1
ATOM 616 O O . PRO A 1 84 ? 11.479 6.638 20.274 1.00 87.31 84 PRO A O 1
ATOM 619 N N . VAL A 1 85 ? 13.502 5.687 20.179 1.00 84.88 85 VAL A N 1
ATOM 620 C CA . VAL A 1 85 ? 13.215 4.818 19.025 1.00 84.88 85 VAL A CA 1
ATOM 621 C C . VAL A 1 85 ? 12.219 3.721 19.383 1.00 84.88 85 VAL A C 1
ATOM 623 O O . VAL A 1 85 ? 11.354 3.381 18.584 1.00 84.88 85 VAL A O 1
ATOM 626 N N . GLU A 1 86 ? 12.339 3.165 20.585 1.00 83.25 86 GLU A N 1
ATOM 627 C CA . GLU A 1 86 ? 11.442 2.130 21.082 1.00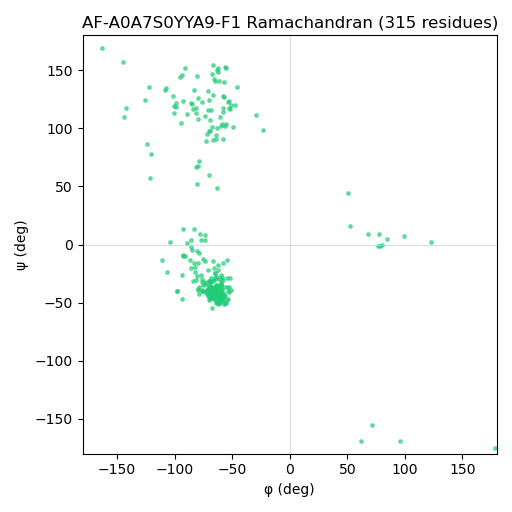 83.25 86 GLU A CA 1
ATOM 628 C C . GLU A 1 86 ? 10.041 2.708 21.304 1.00 83.25 86 GLU A C 1
ATOM 630 O O . GLU A 1 86 ? 9.056 2.141 20.843 1.00 83.25 86 GLU A O 1
ATOM 635 N N . GLU A 1 87 ? 9.956 3.883 21.925 1.00 86.25 87 GLU A N 1
ATOM 636 C CA . GLU A 1 87 ? 8.700 4.609 22.098 1.00 86.25 87 GLU A CA 1
ATOM 637 C C . GLU A 1 87 ? 8.045 4.956 20.755 1.00 86.25 87 GLU A C 1
ATOM 639 O O . GLU A 1 87 ? 6.851 4.721 20.576 1.00 86.25 87 GLU A O 1
ATOM 644 N N . TRP A 1 88 ? 8.827 5.429 19.780 1.00 87.31 88 TRP A N 1
ATOM 645 C CA . TRP A 1 88 ? 8.334 5.682 18.428 1.00 87.31 88 TRP A CA 1
ATOM 646 C C . TRP A 1 88 ? 7.830 4.398 17.754 1.00 87.31 88 TRP A C 1
ATOM 648 O O . TRP A 1 88 ? 6.719 4.385 17.229 1.00 87.31 88 TRP A O 1
ATOM 658 N N . TRP A 1 89 ? 8.597 3.304 17.815 1.00 86.19 89 TRP A N 1
ATOM 659 C CA . TRP A 1 89 ? 8.249 2.018 17.199 1.00 86.19 89 TRP A CA 1
ATOM 660 C C . TRP A 1 89 ? 6.965 1.423 17.783 1.00 86.19 89 TRP A C 1
ATOM 662 O O . TRP A 1 89 ? 6.071 1.025 17.037 1.00 86.19 89 TRP A O 1
ATOM 672 N N . PHE A 1 90 ? 6.845 1.392 19.112 1.00 85.19 90 PHE A N 1
ATOM 673 C CA . PHE A 1 90 ? 5.650 0.900 19.805 1.00 85.19 90 PHE A CA 1
ATOM 674 C C . PHE A 1 90 ? 4.496 1.916 19.829 1.00 85.19 90 PHE A C 1
ATOM 676 O O . PHE A 1 90 ? 3.385 1.560 20.217 1.00 85.19 90 PHE A O 1
ATOM 683 N N . GLY A 1 91 ? 4.723 3.155 19.382 1.00 83.69 91 GLY A N 1
ATOM 684 C CA . GLY A 1 91 ? 3.679 4.161 19.183 1.00 83.69 91 GLY A CA 1
ATOM 685 C C . GLY A 1 91 ? 2.795 3.902 17.957 1.00 83.69 91 GLY A C 1
ATOM 686 O O . GLY A 1 91 ? 1.725 4.507 17.828 1.00 83.69 91 GLY A O 1
ATOM 687 N N . TYR A 1 92 ? 3.213 3.009 17.053 1.00 85.81 92 TYR A N 1
ATOM 688 C CA . TYR A 1 92 ? 2.403 2.580 15.915 1.00 85.81 92 TYR A CA 1
ATOM 689 C C . TYR A 1 92 ? 1.640 1.285 16.217 1.00 85.81 92 TYR A C 1
ATOM 691 O O . TYR A 1 92 ? 2.181 0.386 16.866 1.00 85.81 92 TYR A O 1
ATOM 699 N N . PRO A 1 93 ? 0.408 1.151 15.690 1.00 86.75 93 PRO A N 1
ATOM 700 C CA . PRO A 1 93 ? -0.337 -0.097 15.734 1.00 86.75 93 PRO A CA 1
ATOM 701 C C . PRO A 1 93 ? 0.437 -1.275 15.128 1.00 86.75 93 PRO A C 1
ATOM 703 O O . PRO A 1 93 ? 1.271 -1.115 14.231 1.00 86.75 93 PRO A O 1
ATOM 706 N N . CYS A 1 94 ? 0.141 -2.473 15.623 1.00 83.44 94 CYS A N 1
ATOM 707 C CA . CYS A 1 94 ? 0.921 -3.678 15.365 1.00 83.44 94 CYS A CA 1
ATOM 708 C C . CYS A 1 94 ? 1.039 -4.016 13.866 1.00 83.44 94 CYS A C 1
ATOM 710 O O . CYS A 1 94 ? 2.146 -4.265 13.381 1.00 83.44 94 CYS A O 1
ATOM 712 N N . VAL A 1 95 ? -0.072 -3.993 13.120 1.00 87.31 95 VAL A N 1
ATOM 713 C CA . VAL A 1 95 ? -0.093 -4.408 11.706 1.00 87.31 95 VAL A CA 1
ATOM 714 C C . VAL A 1 95 ? 0.663 -3.400 10.850 1.00 87.31 95 VAL A C 1
ATOM 716 O O . VAL A 1 95 ? 1.533 -3.779 10.068 1.00 87.31 95 VAL A O 1
ATOM 719 N N . THR A 1 96 ? 0.385 -2.113 11.054 1.00 90.19 96 THR A N 1
ATOM 720 C CA . THR A 1 96 ? 1.071 -0.994 10.401 1.00 90.19 96 THR A CA 1
ATOM 721 C C . THR A 1 96 ? 2.581 -1.081 10.597 1.00 90.19 96 THR A C 1
ATOM 723 O O . THR A 1 96 ? 3.355 -0.964 9.649 1.00 90.19 96 THR A O 1
ATOM 726 N N . ARG A 1 97 ? 3.016 -1.339 11.828 1.00 88.75 97 ARG A N 1
ATOM 727 C CA . ARG A 1 97 ? 4.428 -1.413 12.191 1.00 88.75 97 ARG A CA 1
ATOM 728 C C . ARG A 1 97 ? 5.142 -2.586 11.509 1.00 88.75 97 ARG A C 1
ATOM 730 O O . ARG A 1 97 ? 6.233 -2.410 10.967 1.00 88.75 97 ARG A O 1
ATOM 737 N N . TRP A 1 98 ? 4.521 -3.767 11.481 1.00 87.81 98 TRP A N 1
ATOM 738 C CA . TRP A 1 98 ? 5.087 -4.934 10.794 1.00 87.81 98 TRP A CA 1
ATOM 739 C C . TRP A 1 98 ? 5.075 -4.792 9.276 1.00 87.81 98 TRP A C 1
ATOM 741 O O . TRP A 1 98 ? 6.044 -5.185 8.627 1.00 87.81 98 TRP A O 1
ATOM 751 N N . TRP A 1 99 ? 4.033 -4.185 8.708 1.00 90.00 99 TRP A N 1
ATOM 752 C CA . TRP A 1 99 ? 4.001 -3.884 7.282 1.00 90.00 99 TRP A CA 1
ATOM 753 C C . TRP A 1 99 ? 5.120 -2.909 6.896 1.00 90.00 99 TRP A C 1
ATOM 755 O O . TRP A 1 99 ? 5.869 -3.187 5.962 1.00 90.00 99 TRP A O 1
ATOM 765 N N . PHE A 1 100 ? 5.334 -1.849 7.679 1.00 91.81 100 PHE A N 1
ATOM 766 C CA . PHE A 1 100 ? 6.461 -0.936 7.480 1.00 91.81 100 PHE A CA 1
ATOM 767 C C . PHE A 1 100 ? 7.816 -1.653 7.577 1.00 91.81 100 PHE A C 1
ATOM 769 O O . PHE A 1 100 ? 8.658 -1.492 6.693 1.00 91.81 100 PHE A O 1
ATOM 776 N N . ALA A 1 101 ? 8.022 -2.486 8.606 1.00 89.31 101 ALA A N 1
ATOM 777 C CA . ALA A 1 101 ? 9.247 -3.281 8.750 1.00 89.31 101 ALA A CA 1
ATOM 778 C C . ALA A 1 101 ? 9.502 -4.158 7.522 1.00 89.31 101 ALA A C 1
ATOM 780 O O . ALA A 1 101 ? 10.633 -4.219 7.034 1.00 89.31 101 ALA A O 1
ATOM 781 N N . LEU A 1 102 ? 8.460 -4.819 7.012 1.00 89.50 102 LEU A N 1
ATOM 782 C CA . LEU A 1 102 ? 8.545 -5.620 5.798 1.00 89.50 102 LEU A CA 1
ATOM 783 C C . LEU A 1 102 ? 8.951 -4.767 4.601 1.00 89.50 102 LEU A C 1
ATOM 785 O O . LEU A 1 102 ? 9.844 -5.181 3.866 1.00 89.50 102 LEU A O 1
ATOM 789 N N . CYS A 1 103 ? 8.370 -3.577 4.435 1.00 90.25 103 CYS A N 1
ATOM 790 C CA . CYS A 1 103 ? 8.697 -2.716 3.305 1.00 90.25 103 CYS A CA 1
ATOM 791 C C . CYS A 1 103 ? 10.155 -2.254 3.310 1.00 90.25 103 CYS A C 1
ATOM 793 O O . CYS A 1 103 ? 10.850 -2.345 2.291 1.00 90.25 103 CYS A O 1
ATOM 795 N N . ILE A 1 104 ? 10.645 -1.827 4.476 1.00 89.94 104 ILE A N 1
ATOM 796 C CA . ILE A 1 104 ? 12.053 -1.464 4.661 1.00 89.94 104 ILE A CA 1
ATOM 797 C C . ILE A 1 104 ? 12.951 -2.678 4.408 1.00 89.94 104 ILE A C 1
ATOM 799 O O . ILE A 1 104 ? 13.924 -2.585 3.664 1.00 89.94 104 ILE A O 1
ATOM 803 N N . THR A 1 105 ? 12.592 -3.840 4.955 1.00 86.88 105 THR A N 1
ATOM 804 C CA . THR A 1 105 ? 13.374 -5.075 4.812 1.00 86.88 105 THR A CA 1
ATOM 805 C C . THR A 1 105 ? 13.479 -5.509 3.353 1.00 86.88 105 THR A C 1
ATOM 807 O O . THR A 1 105 ? 14.583 -5.749 2.870 1.00 86.88 105 THR A O 1
ATOM 810 N N . THR A 1 106 ? 12.368 -5.568 2.611 1.00 85.44 106 THR A N 1
ATOM 811 C CA . THR A 1 106 ? 12.404 -5.984 1.201 1.00 85.44 106 THR A CA 1
ATOM 812 C C . THR A 1 106 ? 13.133 -4.988 0.312 1.00 85.44 106 THR A C 1
ATOM 814 O O . THR A 1 106 ? 13.786 -5.397 -0.646 1.00 85.44 106 THR A O 1
ATOM 817 N N . THR A 1 107 ? 13.085 -3.699 0.649 1.00 87.69 107 THR A N 1
ATOM 818 C CA . THR A 1 107 ? 13.827 -2.668 -0.082 1.00 87.69 107 THR A CA 1
ATOM 819 C C . THR A 1 107 ? 15.333 -2.765 0.176 1.00 87.69 107 THR A C 1
ATOM 821 O O . THR A 1 107 ? 16.120 -2.730 -0.766 1.00 87.69 107 THR A O 1
ATOM 824 N N . LEU A 1 108 ? 15.745 -2.961 1.434 1.00 85.31 108 LEU A N 1
ATOM 825 C CA . LEU A 1 108 ? 17.153 -3.139 1.804 1.00 85.31 108 LEU A CA 1
ATOM 826 C C . LEU A 1 108 ? 17.742 -4.428 1.224 1.00 85.31 108 LEU A C 1
ATOM 828 O O . LEU A 1 108 ? 18.860 -4.425 0.724 1.00 85.31 108 LEU A O 1
ATOM 832 N N . ILE A 1 109 ? 16.986 -5.525 1.238 1.00 82.94 109 ILE A N 1
ATOM 833 C CA . ILE A 1 109 ? 17.410 -6.798 0.639 1.00 82.94 109 ILE A CA 1
ATOM 834 C C . ILE A 1 109 ? 17.698 -6.650 -0.863 1.00 82.94 109 ILE A C 1
ATOM 836 O O . ILE A 1 109 ? 18.605 -7.296 -1.389 1.00 82.94 109 ILE A O 1
ATOM 840 N N . SER A 1 110 ? 16.944 -5.785 -1.541 1.00 81.94 110 SER A N 1
ATOM 841 C CA . SER A 1 110 ? 17.112 -5.490 -2.962 1.00 81.94 110 SER A CA 1
ATOM 842 C C . SER A 1 110 ? 18.154 -4.404 -3.249 1.00 81.94 110 SER A C 1
ATOM 844 O O . SER A 1 110 ? 18.285 -3.971 -4.394 1.00 81.94 110 SER A O 1
ATOM 846 N N . TRP A 1 111 ? 18.850 -3.904 -2.228 1.00 83.50 111 TRP A N 1
ATOM 847 C CA . TRP A 1 111 ? 19.788 -2.807 -2.395 1.00 83.50 111 TRP A CA 1
ATOM 848 C C . TRP A 1 111 ? 21.165 -3.320 -2.816 1.00 83.50 111 TRP A C 1
ATOM 850 O O . TRP A 1 111 ? 21.820 -4.052 -2.075 1.00 83.50 111 TRP A O 1
ATOM 860 N N . ASP A 1 112 ? 21.653 -2.841 -3.963 1.00 76.31 112 ASP A N 1
ATOM 861 C CA . ASP A 1 112 ? 22.935 -3.250 -4.561 1.00 76.31 112 ASP A CA 1
ATOM 862 C C . ASP A 1 112 ? 24.169 -3.042 -3.667 1.00 76.31 112 ASP A C 1
ATOM 864 O O . ASP A 1 112 ? 25.242 -3.574 -3.946 1.00 76.31 112 ASP A O 1
ATOM 868 N N . LYS A 1 113 ? 24.052 -2.238 -2.604 1.00 76.25 113 LYS A N 1
ATOM 869 C CA . LYS A 1 113 ? 25.147 -1.953 -1.664 1.00 76.25 113 LYS A CA 1
ATOM 870 C C . LYS A 1 113 ? 25.265 -2.976 -0.534 1.00 76.25 113 LYS A C 1
ATOM 872 O O . LYS A 1 113 ? 26.277 -2.972 0.165 1.00 76.25 113 LYS A O 1
ATOM 877 N N . LEU A 1 114 ? 24.259 -3.827 -0.334 1.00 75.00 114 LEU A N 1
ATOM 878 C CA . LEU A 1 114 ? 24.271 -4.856 0.701 1.00 75.00 114 LEU A CA 1
ATOM 879 C C . LEU A 1 114 ? 24.797 -6.191 0.146 1.00 75.00 114 LEU A C 1
ATOM 881 O O . LEU A 1 114 ? 24.522 -6.544 -1.000 1.00 75.00 114 LEU A O 1
ATOM 885 N N . PRO A 1 115 ? 25.508 -6.988 0.966 1.00 63.66 115 PRO A N 1
ATOM 886 C CA . PRO A 1 115 ? 26.114 -8.250 0.529 1.00 63.66 115 PRO A CA 1
ATOM 887 C C . PRO A 1 115 ? 25.084 -9.331 0.159 1.00 63.66 115 PRO A C 1
ATOM 889 O O . PRO A 1 115 ? 25.436 -10.328 -0.460 1.00 63.66 115 PRO A O 1
ATOM 892 N N . VAL A 1 116 ? 23.814 -9.140 0.529 1.00 68.25 116 VAL A N 1
ATOM 893 C CA . VAL A 1 116 ? 22.707 -10.078 0.279 1.00 68.25 116 VAL A CA 1
ATOM 894 C C . VAL A 1 116 ? 22.060 -9.868 -1.105 1.00 68.25 116 VAL A C 1
ATOM 896 O O . VAL A 1 116 ? 21.167 -10.631 -1.446 1.00 68.25 116 VAL A O 1
ATOM 899 N N . ASN A 1 117 ? 22.516 -8.880 -1.895 1.00 70.50 117 ASN A N 1
ATOM 900 C CA . ASN A 1 117 ? 21.897 -8.366 -3.130 1.00 70.50 117 ASN A CA 1
ATOM 901 C C . ASN A 1 117 ? 20.954 -9.350 -3.855 1.00 70.50 117 ASN A C 1
ATOM 903 O O . ASN A 1 117 ? 21.390 -10.217 -4.622 1.00 70.50 117 ASN A O 1
ATOM 907 N N . LEU A 1 118 ? 19.647 -9.191 -3.616 1.00 76.31 118 LEU A N 1
ATOM 908 C CA . LEU A 1 118 ? 18.608 -9.898 -4.353 1.00 76.31 118 LEU A CA 1
ATOM 909 C C . LEU A 1 118 ? 18.045 -8.988 -5.450 1.00 76.31 118 LEU A C 1
ATOM 911 O O . LEU A 1 118 ? 17.432 -7.969 -5.135 1.00 76.31 118 LEU A O 1
ATOM 915 N N . PRO A 1 119 ? 18.172 -9.357 -6.735 1.00 78.88 119 PRO A N 1
ATOM 916 C CA . PRO A 1 119 ? 17.707 -8.498 -7.813 1.00 78.88 119 PRO A CA 1
ATOM 917 C C . PRO A 1 119 ? 16.172 -8.329 -7.755 1.00 78.88 119 PRO A C 1
ATOM 919 O O . PRO A 1 119 ? 15.468 -9.320 -7.507 1.00 78.88 119 PRO A O 1
ATOM 922 N N . PRO A 1 120 ? 15.618 -7.125 -8.027 1.00 79.88 120 PRO A N 1
ATOM 923 C CA . PRO A 1 120 ? 14.177 -6.840 -7.935 1.00 79.88 120 PRO A CA 1
ATOM 924 C C . PRO A 1 120 ? 13.286 -7.826 -8.712 1.00 79.88 120 PRO A C 1
ATOM 926 O O . PRO A 1 120 ? 12.161 -8.139 -8.316 1.00 79.88 120 PRO A O 1
ATOM 929 N N . GLN A 1 121 ? 13.812 -8.404 -9.792 1.00 79.50 121 GLN A N 1
ATOM 930 C CA . GLN A 1 121 ? 13.161 -9.415 -10.630 1.00 79.50 121 GLN A CA 1
ATOM 931 C C . GLN A 1 121 ? 12.835 -10.710 -9.865 1.00 79.50 121 GLN A C 1
ATOM 933 O O . GLN A 1 121 ? 12.025 -11.527 -10.316 1.00 79.50 121 GLN A O 1
ATOM 938 N N . GLN A 1 122 ? 13.447 -10.944 -8.702 1.00 78.00 122 GLN A N 1
ATOM 939 C CA . GLN A 1 122 ? 13.111 -12.068 -7.828 1.00 78.00 122 GLN A CA 1
ATOM 940 C C . GLN A 1 122 ? 11.943 -11.775 -6.877 1.00 78.00 122 GLN A C 1
ATOM 942 O O . GLN A 1 122 ? 11.290 -12.719 -6.423 1.00 78.00 122 GLN A O 1
ATOM 947 N N . LEU A 1 123 ? 11.648 -10.492 -6.646 1.00 80.25 123 LEU A N 1
ATOM 948 C CA . LEU A 1 123 ? 10.564 -10.006 -5.790 1.00 80.25 123 LEU A CA 1
ATOM 949 C C . LEU A 1 123 ? 9.276 -9.724 -6.574 1.00 80.25 123 LEU A C 1
ATOM 951 O O . LEU A 1 123 ? 8.190 -9.801 -5.997 1.00 80.25 123 LEU A O 1
ATOM 955 N N . MET A 1 124 ? 9.393 -9.422 -7.871 1.00 84.06 124 MET A N 1
ATOM 956 C CA . MET A 1 124 ? 8.251 -9.075 -8.717 1.00 84.06 124 MET A CA 1
ATOM 957 C C . MET A 1 124 ? 7.234 -10.212 -8.864 1.00 84.06 124 MET A C 1
ATOM 959 O O . MET A 1 124 ? 7.582 -11.405 -8.873 1.00 84.06 124 MET A O 1
ATOM 963 N N . LEU A 1 125 ? 5.976 -9.825 -9.056 1.00 83.81 125 LEU A N 1
ATOM 964 C CA . LEU A 1 125 ? 4.885 -10.731 -9.369 1.00 83.81 125 LEU A CA 1
ATOM 965 C C . LEU A 1 125 ? 5.050 -11.260 -10.801 1.00 83.81 125 LEU A C 1
ATOM 967 O O . LEU A 1 125 ? 4.987 -10.510 -11.769 1.00 83.81 125 LEU A O 1
ATOM 971 N N . TYR A 1 126 ? 5.260 -12.571 -10.934 1.00 82.75 126 TYR A N 1
ATOM 972 C CA . TYR A 1 126 ? 5.397 -13.230 -12.234 1.00 82.75 126 TYR A CA 1
ATOM 973 C C . TYR A 1 126 ? 4.762 -14.623 -12.204 1.00 82.75 126 TYR A C 1
ATOM 975 O O . TYR A 1 126 ? 5.279 -15.547 -11.566 1.00 82.75 126 TYR A O 1
ATOM 983 N N . TRP A 1 127 ? 3.637 -14.774 -12.911 1.00 79.75 127 TRP A N 1
ATOM 984 C CA . TRP A 1 127 ? 2.787 -15.972 -12.876 1.00 79.75 127 TRP A CA 1
ATOM 985 C C . TRP A 1 127 ? 3.524 -17.280 -13.183 1.00 79.75 127 TRP A C 1
ATOM 987 O O . TRP A 1 127 ? 3.425 -18.211 -12.378 1.00 79.75 127 TRP A O 1
ATOM 997 N N . PRO A 1 128 ? 4.346 -17.378 -14.247 1.00 78.88 128 PRO A N 1
ATOM 998 C CA . PRO A 1 128 ? 5.064 -18.618 -14.530 1.00 78.88 128 PRO A CA 1
ATOM 999 C C . PRO A 1 128 ? 6.071 -19.007 -13.439 1.00 78.88 128 PRO A C 1
ATOM 1001 O O . PRO A 1 128 ? 6.308 -20.195 -13.228 1.00 78.88 128 PRO A O 1
ATOM 1004 N N . ALA A 1 129 ? 6.664 -18.047 -12.718 1.00 75.94 129 ALA A N 1
ATOM 1005 C CA . ALA A 1 129 ? 7.547 -18.366 -11.591 1.00 75.94 129 ALA A CA 1
ATOM 1006 C C . ALA A 1 129 ? 6.775 -18.807 -10.342 1.00 75.94 129 ALA A C 1
ATOM 1008 O O . ALA A 1 129 ? 7.280 -19.645 -9.595 1.00 75.94 129 ALA A O 1
ATOM 1009 N N . ILE A 1 130 ? 5.567 -18.282 -10.126 1.00 81.00 130 ILE A N 1
ATOM 1010 C CA . ILE A 1 130 ? 4.704 -18.678 -9.005 1.00 81.00 130 ILE A CA 1
ATOM 1011 C C . ILE A 1 130 ? 4.276 -20.139 -9.166 1.00 81.00 130 ILE A C 1
ATOM 1013 O O . ILE A 1 130 ? 4.448 -20.925 -8.238 1.00 81.00 130 ILE A O 1
ATOM 1017 N N . ILE A 1 131 ? 3.840 -20.531 -10.369 1.00 80.38 131 ILE A N 1
ATOM 1018 C CA . ILE A 1 131 ? 3.450 -21.918 -10.685 1.00 80.38 131 ILE A CA 1
ATOM 1019 C C . ILE A 1 131 ? 4.626 -22.892 -10.480 1.00 80.38 131 ILE A C 1
ATOM 1021 O O . ILE A 1 131 ? 4.435 -24.041 -10.099 1.00 80.38 131 ILE A O 1
ATOM 1025 N N . ARG A 1 132 ? 5.867 -22.420 -10.658 1.00 80.38 132 ARG A N 1
ATOM 1026 C CA . ARG A 1 132 ? 7.101 -23.193 -10.423 1.00 80.38 132 ARG A CA 1
ATOM 1027 C C . ARG A 1 132 ? 7.562 -23.211 -8.953 1.00 80.38 132 ARG A C 1
ATOM 1029 O O . ARG A 1 132 ? 8.706 -23.588 -8.696 1.00 80.38 132 ARG A O 1
ATOM 1036 N N . GLY A 1 133 ? 6.718 -22.786 -8.007 1.00 77.69 133 GLY A N 1
ATOM 1037 C CA . GLY A 1 133 ? 6.981 -22.821 -6.561 1.00 77.69 133 GLY A CA 1
ATOM 1038 C C . GLY A 1 133 ? 7.443 -21.497 -5.937 1.00 77.69 133 GLY A C 1
ATOM 1039 O O . GLY A 1 133 ? 7.803 -21.468 -4.764 1.00 77.69 133 GLY A O 1
ATOM 1040 N N . GLY A 1 134 ? 7.436 -20.391 -6.687 1.00 79.31 134 GLY A N 1
ATOM 1041 C CA . GLY A 1 134 ? 7.839 -19.062 -6.210 1.00 79.31 134 GLY A CA 1
ATOM 1042 C C . GLY A 1 134 ? 6.768 -18.323 -5.403 1.00 79.31 134 GLY A C 1
ATOM 1043 O O . GLY A 1 134 ? 6.447 -17.185 -5.738 1.00 79.31 134 GLY A O 1
ATOM 1044 N N . VAL A 1 135 ? 6.193 -18.952 -4.372 1.00 79.50 135 VAL A N 1
ATOM 1045 C CA . VAL A 1 135 ? 5.031 -18.420 -3.623 1.00 79.50 135 VAL A CA 1
ATOM 1046 C C . VAL A 1 135 ? 5.319 -17.131 -2.850 1.00 79.50 135 VAL A C 1
ATOM 1048 O O . VAL A 1 135 ? 4.418 -16.325 -2.645 1.00 79.50 135 VAL A O 1
ATOM 1051 N N . TRP A 1 136 ? 6.578 -16.879 -2.484 1.00 80.44 136 TRP A N 1
ATOM 1052 C CA . TRP A 1 136 ? 6.991 -15.644 -1.804 1.00 80.44 136 TRP A CA 1
ATOM 1053 C C . TRP A 1 136 ? 6.681 -14.379 -2.614 1.00 80.44 136 TRP A C 1
ATOM 1055 O O . TRP A 1 136 ? 6.426 -13.333 -2.023 1.00 80.44 136 TRP A O 1
ATOM 1065 N N . ARG A 1 137 ? 6.642 -14.481 -3.953 1.00 83.88 137 ARG A N 1
ATOM 1066 C CA . ARG A 1 137 ? 6.346 -13.363 -4.867 1.00 83.88 137 ARG A CA 1
ATOM 1067 C C . ARG A 1 137 ? 4.969 -12.760 -4.626 1.00 83.88 137 ARG A C 1
ATOM 1069 O O . ARG A 1 137 ? 4.762 -11.585 -4.907 1.00 83.88 137 ARG A O 1
ATOM 1076 N N . LEU A 1 138 ? 4.048 -13.561 -4.087 1.00 84.38 138 LEU A N 1
ATOM 1077 C CA . LEU A 1 138 ? 2.708 -13.119 -3.712 1.00 84.38 138 LEU A CA 1
ATOM 1078 C C . LEU A 1 138 ? 2.733 -12.126 -2.553 1.00 84.38 138 LEU A C 1
ATOM 1080 O O . LEU A 1 138 ? 1.866 -11.268 -2.485 1.00 84.38 138 LEU A O 1
ATOM 1084 N N . LEU A 1 139 ? 3.720 -12.228 -1.659 1.00 84.00 139 LEU A N 1
ATOM 1085 C CA . LEU A 1 139 ? 3.872 -11.308 -0.538 1.00 84.00 139 LEU A CA 1
ATOM 1086 C C . LEU A 1 139 ? 4.816 -10.156 -0.888 1.00 84.00 139 LEU A C 1
ATOM 1088 O O . LEU A 1 139 ? 4.478 -8.996 -0.670 1.00 84.00 139 LEU A O 1
ATOM 1092 N N . THR A 1 140 ? 5.977 -10.457 -1.478 1.00 84.75 140 THR A N 1
ATOM 1093 C CA . THR A 1 140 ? 7.023 -9.454 -1.743 1.00 84.75 140 THR A CA 1
ATOM 1094 C C . THR A 1 140 ? 6.592 -8.381 -2.737 1.00 84.75 140 THR A C 1
ATOM 1096 O O . THR A 1 140 ? 7.096 -7.262 -2.683 1.00 84.75 140 THR A O 1
ATOM 1099 N N . THR A 1 141 ? 5.626 -8.678 -3.611 1.00 88.94 141 THR A N 1
ATOM 1100 C CA . THR A 1 141 ? 5.060 -7.679 -4.526 1.00 88.94 141 THR A CA 1
ATOM 1101 C C . THR A 1 141 ? 4.355 -6.529 -3.795 1.00 88.94 141 THR A C 1
ATOM 1103 O O . THR A 1 141 ? 4.339 -5.414 -4.309 1.00 88.94 141 THR A O 1
ATOM 1106 N N . PHE A 1 142 ? 3.818 -6.765 -2.591 1.00 91.06 142 PHE A N 1
ATOM 1107 C CA . PHE A 1 142 ? 3.096 -5.764 -1.792 1.00 91.06 142 PHE A CA 1
ATOM 1108 C C . PHE A 1 142 ? 3.970 -5.000 -0.799 1.00 91.06 142 PHE A C 1
ATOM 1110 O O . PHE A 1 142 ? 3.501 -4.040 -0.191 1.00 91.06 142 PHE A O 1
ATOM 1117 N N . THR A 1 143 ? 5.219 -5.420 -0.609 1.00 88.75 143 THR A N 1
ATOM 1118 C CA . THR A 1 143 ? 6.128 -4.804 0.366 1.00 88.75 143 THR A CA 1
ATOM 1119 C C . THR A 1 143 ? 7.276 -4.052 -0.308 1.00 88.75 143 THR A C 1
ATOM 1121 O O . THR A 1 143 ? 7.959 -3.261 0.324 1.00 88.75 143 THR A O 1
ATOM 1124 N N . TYR A 1 144 ? 7.508 -4.239 -1.604 1.00 89.69 144 TYR A N 1
ATOM 1125 C CA . TYR A 1 144 ? 8.591 -3.552 -2.303 1.00 89.69 144 TYR A CA 1
ATOM 1126 C C . TYR A 1 144 ? 8.151 -2.192 -2.879 1.00 89.69 144 TYR A C 1
ATOM 1128 O O . TYR A 1 144 ? 7.376 -2.155 -3.832 1.00 89.69 144 TYR A O 1
ATOM 1136 N N . PHE A 1 145 ? 8.683 -1.086 -2.337 1.00 87.75 145 PHE A N 1
ATOM 1137 C CA . PHE A 1 145 ? 8.434 0.300 -2.792 1.00 87.75 145 PHE A CA 1
ATOM 1138 C C . PHE A 1 145 ? 9.462 0.820 -3.821 1.00 87.75 145 PHE A C 1
ATOM 1140 O O . PHE A 1 145 ? 9.537 2.015 -4.102 1.00 87.75 145 PHE A O 1
ATOM 1147 N N . GLY A 1 146 ? 10.282 -0.064 -4.394 1.00 85.62 146 GLY A N 1
ATOM 1148 C CA . GLY A 1 146 ? 11.351 0.326 -5.314 1.00 85.62 146 GLY A CA 1
ATOM 1149 C C . GLY A 1 146 ? 12.709 0.470 -4.635 1.00 85.62 146 GLY A C 1
ATOM 1150 O O . GLY A 1 146 ? 12.911 0.057 -3.495 1.00 85.62 146 GLY A O 1
ATOM 1151 N N . SER A 1 147 ? 13.668 1.032 -5.367 1.00 85.38 147 SER A N 1
ATOM 1152 C CA . SER A 1 147 ? 15.036 1.234 -4.886 1.00 85.38 147 SER A CA 1
ATOM 1153 C C . SER A 1 147 ? 15.110 2.253 -3.746 1.00 85.38 147 SER A C 1
ATOM 1155 O O . SER A 1 147 ? 14.296 3.174 -3.650 1.00 85.38 147 SER A O 1
ATOM 1157 N N . VAL A 1 148 ? 16.143 2.125 -2.907 1.00 87.50 148 VAL A N 1
ATOM 1158 C CA . VAL A 1 148 ? 16.429 3.080 -1.826 1.00 87.50 148 VAL A CA 1
ATOM 1159 C C . VAL A 1 148 ? 16.611 4.484 -2.411 1.00 87.50 148 VAL A C 1
ATOM 1161 O O . VAL A 1 148 ? 17.525 4.730 -3.196 1.00 87.50 148 VAL A O 1
ATOM 1164 N N . GLY A 1 149 ? 15.741 5.411 -2.015 1.00 87.25 149 GLY A N 1
ATOM 1165 C CA . GLY A 1 149 ? 15.744 6.786 -2.498 1.00 87.25 149 GLY A CA 1
ATOM 1166 C C . GLY A 1 149 ? 14.604 7.610 -1.904 1.00 87.25 149 GLY A C 1
ATOM 1167 O O . GLY A 1 149 ? 13.842 7.137 -1.060 1.00 87.25 149 GLY A O 1
ATOM 1168 N N . HIS A 1 150 ? 14.474 8.854 -2.366 1.00 85.06 150 HIS A N 1
ATOM 1169 C CA . HIS A 1 150 ? 13.446 9.779 -1.885 1.00 85.06 150 HIS A CA 1
ATOM 1170 C C . HIS A 1 150 ? 12.019 9.248 -2.094 1.00 85.06 150 HIS A C 1
ATOM 1172 O O . HIS A 1 150 ? 11.183 9.391 -1.206 1.00 85.06 150 HIS A O 1
ATOM 1178 N N . ASN A 1 151 ? 11.757 8.593 -3.231 1.00 85.94 151 ASN A N 1
ATOM 1179 C CA . ASN A 1 151 ? 10.433 8.053 -3.539 1.00 85.94 151 ASN A CA 1
ATOM 1180 C C . ASN A 1 151 ? 9.984 7.008 -2.505 1.00 85.94 151 ASN A C 1
ATOM 1182 O O . ASN A 1 151 ? 8.925 7.151 -1.902 1.00 85.94 151 ASN A O 1
ATOM 1186 N N . MET A 1 152 ? 10.845 6.024 -2.220 1.00 90.19 152 MET A N 1
ATOM 1187 C CA . MET A 1 152 ? 10.574 4.998 -1.210 1.00 90.19 152 MET A CA 1
ATOM 1188 C C . MET A 1 152 ? 10.329 5.614 0.171 1.00 90.19 152 MET A C 1
ATOM 1190 O O . MET A 1 152 ? 9.432 5.176 0.888 1.00 90.19 152 MET A O 1
ATOM 1194 N N . LEU A 1 153 ? 11.097 6.643 0.553 1.00 90.62 153 LEU A N 1
ATOM 1195 C CA . LEU A 1 153 ? 10.921 7.318 1.841 1.00 90.62 153 LEU A CA 1
ATOM 1196 C C . LEU A 1 153 ? 9.547 7.982 1.944 1.00 90.62 153 LEU A C 1
ATOM 1198 O O . LEU A 1 153 ? 8.858 7.807 2.948 1.00 90.62 153 LEU A O 1
ATOM 1202 N N . MET A 1 154 ? 9.141 8.714 0.908 1.00 88.38 154 MET A N 1
ATOM 1203 C CA . MET A 1 154 ? 7.845 9.389 0.887 1.00 88.38 154 MET A CA 1
ATOM 1204 C C . MET A 1 154 ? 6.683 8.392 0.909 1.00 88.38 154 MET A C 1
ATOM 1206 O O . MET A 1 154 ? 5.739 8.568 1.680 1.00 88.38 154 MET A O 1
ATOM 1210 N N . GLU A 1 155 ? 6.780 7.304 0.145 1.00 90.94 155 GLU A N 1
ATOM 1211 C CA . GLU A 1 155 ? 5.784 6.227 0.159 1.00 90.94 155 GLU A CA 1
ATOM 1212 C C . GLU A 1 155 ? 5.703 5.534 1.522 1.00 90.94 155 GLU A C 1
ATOM 1214 O O . GLU A 1 155 ? 4.607 5.271 2.015 1.00 90.94 155 GLU A O 1
ATOM 1219 N N . ALA A 1 156 ? 6.837 5.308 2.185 1.00 92.06 156 ALA A N 1
ATOM 1220 C CA . ALA A 1 156 ? 6.868 4.697 3.507 1.00 92.06 156 ALA A CA 1
ATOM 1221 C C . ALA A 1 156 ? 6.277 5.615 4.596 1.00 92.06 156 ALA A C 1
ATOM 1223 O O . ALA A 1 156 ? 5.570 5.138 5.486 1.00 92.06 156 ALA A O 1
ATOM 1224 N N . VAL A 1 157 ? 6.492 6.934 4.506 1.00 91.06 157 VAL A N 1
ATOM 1225 C CA . VAL A 1 157 ? 5.840 7.919 5.390 1.00 91.06 157 VAL A CA 1
ATOM 1226 C C . VAL A 1 157 ? 4.329 7.946 5.158 1.00 91.06 157 VAL A C 1
ATOM 1228 O O . VAL A 1 157 ? 3.557 7.923 6.117 1.00 91.06 157 VAL A O 1
ATOM 1231 N N . PHE A 1 158 ? 3.886 7.945 3.898 1.00 90.62 158 PHE A N 1
ATOM 1232 C CA . PHE A 1 158 ? 2.463 7.848 3.572 1.00 90.62 158 PHE A CA 1
ATOM 1233 C C . PHE A 1 158 ? 1.862 6.557 4.119 1.00 90.62 158 PHE A C 1
ATOM 1235 O O . PHE A 1 158 ? 0.821 6.598 4.774 1.00 90.62 158 PHE A O 1
ATOM 1242 N N . MET A 1 159 ? 2.544 5.430 3.927 1.00 93.88 159 MET A N 1
ATOM 1243 C CA . MET A 1 159 ? 2.120 4.147 4.467 1.00 93.88 159 MET A CA 1
ATOM 1244 C C . MET A 1 159 ? 1.926 4.232 5.978 1.00 93.88 159 MET A C 1
ATOM 1246 O O . MET A 1 159 ? 0.844 3.900 6.449 1.00 93.88 159 MET A O 1
ATOM 1250 N N . LEU A 1 160 ? 2.897 4.753 6.734 1.00 92.75 160 LEU A N 1
ATOM 1251 C CA . LEU A 1 160 ? 2.777 4.877 8.190 1.00 92.75 160 LEU A CA 1
ATOM 1252 C C . LEU A 1 160 ? 1.579 5.730 8.611 1.00 92.75 160 LEU A C 1
ATOM 1254 O O . LEU A 1 160 ? 0.840 5.328 9.507 1.00 92.75 160 LEU A O 1
ATOM 1258 N N . ASN A 1 161 ? 1.364 6.876 7.967 1.00 90.88 161 ASN A N 1
ATOM 1259 C CA . ASN A 1 161 ? 0.312 7.813 8.361 1.00 90.88 161 ASN A CA 1
ATOM 1260 C C . ASN A 1 161 ? -1.093 7.268 8.064 1.00 90.88 161 ASN A C 1
ATOM 1262 O O . ASN A 1 161 ? -1.961 7.269 8.942 1.00 90.88 161 ASN A O 1
ATOM 1266 N N . TYR A 1 162 ? -1.314 6.755 6.852 1.00 91.94 162 TYR A N 1
ATOM 1267 C CA . TYR A 1 162 ? -2.637 6.286 6.431 1.00 91.94 162 TYR A CA 1
ATOM 1268 C C . TYR A 1 162 ? -2.963 4.893 6.968 1.00 91.94 162 TYR A C 1
ATOM 1270 O O . TYR A 1 162 ? -4.089 4.664 7.407 1.00 91.94 162 TYR A O 1
ATOM 1278 N N . SER A 1 163 ? -1.984 3.981 7.009 1.00 92.19 163 SER A N 1
ATOM 1279 C CA . SER A 1 163 ? -2.155 2.652 7.614 1.00 92.19 163 SER A CA 1
ATOM 1280 C C . SER A 1 163 ? -2.484 2.773 9.099 1.00 92.19 163 SER A C 1
ATOM 1282 O O . SER A 1 163 ? -3.452 2.167 9.553 1.00 92.19 163 SER A O 1
ATOM 1284 N N . LYS A 1 164 ? -1.756 3.625 9.842 1.00 90.94 164 LYS A N 1
ATOM 1285 C CA . LYS A 1 164 ? -2.037 3.886 11.261 1.00 90.94 164 LYS A CA 1
ATOM 1286 C C . LYS A 1 164 ? -3.462 4.383 11.456 1.00 90.94 164 LYS A C 1
ATOM 1288 O O . LYS A 1 164 ? -4.177 3.851 12.298 1.00 90.94 164 LYS A O 1
ATOM 1293 N N . SER A 1 165 ? -3.864 5.410 10.704 1.00 90.31 165 SER A N 1
ATOM 1294 C CA . SER A 1 165 ? -5.195 5.996 10.857 1.00 90.31 165 SER A CA 1
ATOM 1295 C C . SER A 1 165 ? -6.294 4.973 10.560 1.00 90.31 165 SER A C 1
ATOM 1297 O O . SER A 1 165 ? -7.221 4.838 11.353 1.00 90.31 165 SER A O 1
ATOM 1299 N N . MET A 1 166 ? -6.133 4.176 9.501 1.00 89.62 166 MET A N 1
ATOM 1300 C CA . MET A 1 166 ? -7.056 3.092 9.161 1.00 89.62 166 MET A CA 1
ATOM 1301 C C . MET A 1 166 ? -7.119 1.999 10.231 1.00 89.62 166 MET A C 1
ATOM 1303 O O . MET A 1 166 ? -8.209 1.579 10.605 1.00 89.62 166 MET A O 1
ATOM 1307 N N . GLU A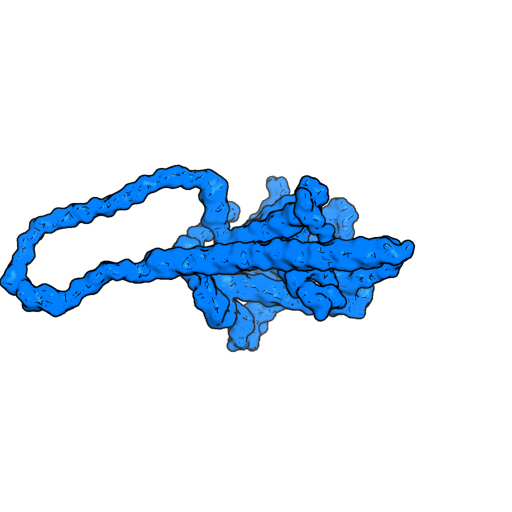 1 167 ? -5.981 1.533 10.751 1.00 89.06 167 GLU A N 1
ATOM 1308 C CA . GLU A 1 167 ? -5.949 0.501 11.795 1.00 89.06 167 GLU A CA 1
ATOM 1309 C C . GLU A 1 167 ? -6.624 0.981 13.091 1.00 89.06 167 GLU A C 1
ATOM 1311 O O . GLU A 1 167 ? -7.331 0.211 13.745 1.00 89.06 167 GLU A O 1
ATOM 1316 N N . VAL A 1 168 ? -6.489 2.273 13.414 1.00 87.12 168 VAL A N 1
ATOM 1317 C CA . VAL A 1 168 ? -7.196 2.918 14.533 1.00 87.12 168 VAL A CA 1
ATOM 1318 C C . VAL A 1 168 ? -8.706 2.978 14.287 1.00 87.12 168 VAL A C 1
ATOM 1320 O O . VAL A 1 168 ? -9.472 2.722 15.215 1.00 87.12 168 VAL A O 1
ATOM 1323 N N . THR A 1 169 ? -9.159 3.228 13.053 1.00 85.44 169 THR A N 1
ATOM 1324 C CA . THR A 1 169 ? -10.592 3.192 12.699 1.00 85.44 169 THR A CA 1
ATOM 1325 C C . THR A 1 169 ? -11.231 1.828 12.994 1.00 85.44 169 THR A C 1
ATOM 1327 O O . THR A 1 169 ? -12.399 1.768 13.374 1.00 85.44 169 THR A O 1
ATOM 1330 N N . TYR A 1 170 ? -10.471 0.729 12.913 1.00 81.50 170 TYR A N 1
ATOM 1331 C CA . TYR A 1 170 ? -10.938 -0.611 13.301 1.00 81.50 170 TYR A CA 1
ATOM 1332 C C . TYR A 1 170 ? -10.952 -0.862 14.824 1.00 81.50 170 TYR A C 1
ATOM 1334 O O . TYR A 1 170 ? -11.182 -1.994 15.255 1.00 81.50 170 TYR A O 1
ATOM 1342 N N . ASN A 1 171 ? -10.740 0.172 15.647 1.00 70.31 171 ASN A N 1
ATOM 1343 C CA . ASN A 1 171 ? -10.911 0.178 17.105 1.00 70.31 171 ASN A CA 1
ATOM 1344 C C . ASN A 1 171 ? -10.202 -0.989 17.826 1.00 70.31 171 ASN A C 1
ATOM 1346 O O . ASN A 1 171 ? -10.781 -1.679 18.665 1.00 70.31 171 ASN A O 1
ATOM 1350 N N . GLY A 1 172 ? -8.955 -1.271 17.439 1.00 64.12 172 GLY A N 1
ATOM 1351 C CA . GLY A 1 172 ? -8.146 -2.337 18.041 1.00 64.12 172 GLY A CA 1
ATOM 1352 C C . GLY A 1 172 ? -8.445 -3.752 17.529 1.00 64.12 172 GLY A C 1
ATOM 1353 O O . GLY A 1 172 ? -7.771 -4.700 17.941 1.00 64.12 172 GLY A O 1
ATOM 1354 N N . ALA A 1 173 ? -9.397 -3.934 16.604 1.00 76.31 173 ALA A N 1
ATOM 1355 C CA . ALA A 1 173 ? -9.633 -5.210 15.928 1.00 76.31 173 ALA A CA 1
ATOM 1356 C C . ALA A 1 173 ? -8.596 -5.444 14.812 1.00 76.31 173 ALA A C 1
ATOM 1358 O O . ALA A 1 173 ? -8.906 -5.399 13.620 1.00 76.31 173 ALA A O 1
ATOM 1359 N N . ARG A 1 174 ? -7.351 -5.729 15.210 1.00 82.12 174 ARG A N 1
ATOM 1360 C CA . ARG A 1 174 ? -6.198 -5.957 14.312 1.00 82.12 174 ARG A CA 1
ATOM 1361 C C . ARG A 1 174 ? -6.488 -6.989 13.218 1.00 82.12 174 ARG A C 1
ATOM 1363 O O . ARG A 1 174 ? -6.130 -6.792 12.060 1.00 82.12 174 ARG A O 1
ATOM 1370 N N . ALA A 1 175 ? -7.214 -8.053 13.568 1.00 84.12 175 ALA A N 1
ATOM 1371 C CA . ALA A 1 175 ? -7.632 -9.084 12.624 1.00 84.12 175 ALA A CA 1
ATOM 1372 C C . ALA A 1 175 ? -8.505 -8.534 11.482 1.00 84.12 175 ALA A C 1
ATOM 1374 O O . ALA A 1 175 ? -8.333 -8.957 10.341 1.00 84.12 175 ALA A O 1
ATOM 1375 N N . LYS A 1 176 ? -9.392 -7.564 11.756 1.00 86.44 176 LYS A N 1
ATOM 1376 C CA . LYS A 1 176 ? -10.229 -6.928 10.724 1.00 86.44 176 LYS A CA 1
ATOM 1377 C C . LYS A 1 176 ? -9.384 -6.102 9.762 1.00 86.44 176 LYS A C 1
ATOM 1379 O O . LYS A 1 176 ? -9.572 -6.203 8.554 1.00 86.44 176 LYS A O 1
ATOM 1384 N N . TYR A 1 177 ? -8.418 -5.344 10.282 1.00 89.25 177 TYR A N 1
ATOM 1385 C CA . TYR A 1 177 ? -7.525 -4.553 9.440 1.00 89.25 177 TYR A CA 1
ATOM 1386 C C . TYR A 1 177 ? -6.603 -5.431 8.577 1.00 89.25 177 TYR A C 1
ATOM 1388 O O . TYR A 1 177 ? -6.478 -5.199 7.377 1.00 89.25 177 TYR A O 1
ATOM 1396 N N . ME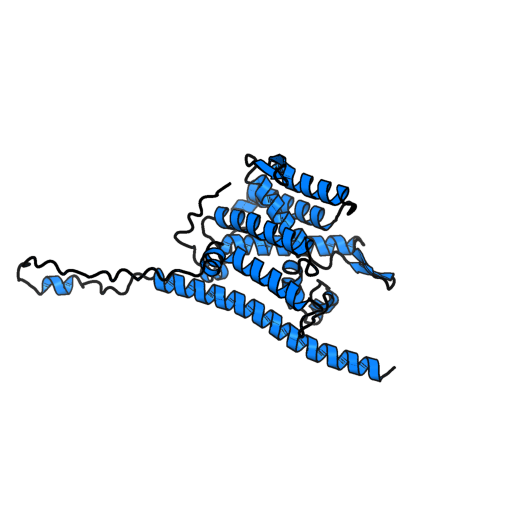T A 1 178 ? -6.030 -6.502 9.135 1.00 89.38 178 MET A N 1
ATOM 1397 C CA . MET A 1 178 ? -5.252 -7.459 8.336 1.00 89.38 178 MET A CA 1
ATOM 1398 C C . MET A 1 178 ? -6.087 -8.159 7.271 1.00 89.38 178 MET A C 1
ATOM 1400 O O . MET A 1 178 ? -5.615 -8.350 6.153 1.00 89.38 178 MET A O 1
ATOM 1404 N N . TRP A 1 179 ? -7.328 -8.523 7.591 1.00 89.50 179 TRP A N 1
ATOM 1405 C CA . TRP A 1 179 ? -8.238 -9.101 6.609 1.00 89.50 179 TRP A CA 1
ATOM 1406 C C . TRP A 1 179 ? -8.595 -8.102 5.504 1.00 89.50 179 TRP A C 1
ATOM 1408 O O . TRP A 1 179 ? -8.579 -8.450 4.327 1.00 89.50 179 TRP A O 1
ATOM 1418 N N . HIS A 1 180 ? -8.815 -6.836 5.861 1.00 90.50 180 HIS A N 1
ATOM 1419 C CA . HIS A 1 180 ? -9.010 -5.748 4.908 1.00 90.50 180 HIS A CA 1
ATOM 1420 C C . HIS A 1 180 ? -7.816 -5.593 3.952 1.00 90.50 180 HIS A C 1
ATOM 1422 O O . HIS A 1 180 ? -8.020 -5.485 2.740 1.00 90.50 180 HIS A O 1
ATOM 1428 N N . LEU A 1 181 ? -6.584 -5.620 4.475 1.00 91.94 181 LEU A N 1
ATOM 1429 C CA . LEU A 1 181 ? -5.365 -5.607 3.661 1.00 91.94 181 LEU A CA 1
ATOM 1430 C C . LEU A 1 181 ? -5.297 -6.828 2.737 1.00 91.94 181 LEU A C 1
ATOM 1432 O O . LEU A 1 181 ? -5.064 -6.668 1.544 1.00 91.94 181 LEU A O 1
ATOM 1436 N N . ALA A 1 182 ? -5.577 -8.028 3.251 1.00 91.50 182 ALA A N 1
ATOM 1437 C CA . ALA A 1 182 ? -5.559 -9.260 2.465 1.00 91.50 182 ALA A CA 1
ATOM 1438 C C . ALA A 1 182 ? -6.585 -9.247 1.317 1.00 91.50 182 ALA A C 1
ATOM 1440 O O . ALA A 1 182 ? -6.257 -9.622 0.191 1.00 91.50 182 ALA A O 1
ATOM 1441 N N . LEU A 1 183 ? -7.807 -8.769 1.573 1.00 92.12 183 LEU A N 1
ATOM 1442 C CA . LEU A 1 183 ? -8.842 -8.619 0.549 1.00 92.12 183 LEU A CA 1
ATOM 1443 C C . LEU A 1 183 ? -8.461 -7.566 -0.503 1.00 92.12 183 LEU A C 1
ATOM 1445 O O . LEU A 1 183 ? -8.657 -7.805 -1.693 1.00 92.12 183 LEU A O 1
ATOM 1449 N N . ASN A 1 184 ? -7.883 -6.431 -0.090 1.00 93.56 184 ASN A N 1
ATOM 1450 C CA . ASN A 1 184 ? -7.368 -5.420 -1.022 1.00 93.56 184 ASN A CA 1
ATOM 1451 C C . ASN A 1 184 ? -6.240 -5.984 -1.894 1.00 93.56 184 ASN A C 1
ATOM 1453 O O . ASN A 1 184 ? -6.255 -5.802 -3.109 1.00 93.56 184 ASN A O 1
ATOM 1457 N N . SER A 1 185 ? -5.291 -6.705 -1.294 1.00 93.06 185 SER A N 1
ATOM 1458 C CA . SER A 1 185 ? -4.212 -7.386 -2.008 1.00 93.06 185 SER A CA 1
ATOM 1459 C C . SER A 1 185 ? -4.753 -8.392 -3.023 1.00 93.06 185 SER A C 1
ATOM 1461 O O . SER A 1 185 ? -4.331 -8.390 -4.179 1.00 93.06 185 SER A O 1
ATOM 1463 N N . LEU A 1 186 ? -5.735 -9.209 -2.636 1.00 92.69 186 LEU A N 1
ATOM 1464 C CA . LEU A 1 186 ? -6.367 -10.167 -3.541 1.00 92.69 186 LEU A CA 1
ATOM 1465 C C . LEU A 1 186 ? -7.081 -9.465 -4.706 1.00 92.69 186 LEU A C 1
ATOM 1467 O O . LEU A 1 186 ? -6.918 -9.868 -5.859 1.00 92.69 186 LEU A O 1
ATOM 1471 N N . ALA A 1 187 ? -7.827 -8.395 -4.423 1.00 93.12 187 ALA A N 1
ATOM 1472 C CA . ALA A 1 187 ? -8.509 -7.603 -5.442 1.00 93.12 187 ALA A CA 1
ATOM 1473 C C . ALA A 1 187 ? -7.520 -6.937 -6.412 1.00 93.12 187 ALA A C 1
ATOM 1475 O O . ALA A 1 187 ? -7.744 -6.951 -7.620 1.00 93.12 187 ALA A O 1
ATOM 1476 N N . LEU A 1 188 ? -6.395 -6.415 -5.912 1.00 94.19 188 LEU A N 1
ATOM 1477 C CA . LEU A 1 188 ? -5.334 -5.853 -6.748 1.00 94.19 188 LEU A CA 1
ATOM 1478 C C . LEU A 1 188 ? -4.645 -6.913 -7.602 1.00 94.19 188 LEU A C 1
ATOM 1480 O O . LEU A 1 188 ? -4.363 -6.647 -8.765 1.00 94.19 188 LEU A O 1
ATOM 1484 N N . MET A 1 189 ? -4.404 -8.114 -7.073 1.00 91.81 189 MET A N 1
ATOM 1485 C CA . MET A 1 189 ? -3.876 -9.225 -7.870 1.00 91.81 189 MET A CA 1
ATOM 1486 C C . MET A 1 189 ? -4.830 -9.622 -8.995 1.00 91.81 189 MET A C 1
ATOM 1488 O O . MET A 1 189 ? -4.378 -9.810 -10.123 1.00 91.81 189 MET A O 1
ATOM 1492 N N . ALA A 1 190 ? -6.128 -9.721 -8.701 1.00 92.06 190 ALA A N 1
ATOM 1493 C CA . ALA A 1 190 ? -7.151 -10.018 -9.699 1.00 92.06 190 ALA A CA 1
ATOM 1494 C C . ALA A 1 190 ? -7.276 -8.893 -10.739 1.00 92.06 190 ALA A C 1
ATOM 1496 O O . ALA A 1 190 ? -7.389 -9.153 -11.931 1.00 92.06 190 ALA A O 1
ATOM 1497 N N . LEU A 1 191 ? -7.197 -7.627 -10.324 1.00 92.38 191 LEU A N 1
ATOM 1498 C CA . LEU A 1 191 ? -7.172 -6.516 -11.271 1.00 92.38 191 LEU A CA 1
ATOM 1499 C C . LEU A 1 191 ? -5.898 -6.552 -12.125 1.00 92.38 191 LEU A C 1
ATOM 1501 O O . LEU A 1 191 ? -5.963 -6.348 -13.331 1.00 92.38 191 LEU A O 1
ATOM 1505 N N . ASN A 1 192 ? -4.747 -6.867 -11.529 1.00 91.81 192 ASN A N 1
ATOM 1506 C CA . ASN A 1 192 ? -3.474 -6.947 -12.238 1.00 91.81 192 ASN A CA 1
ATOM 1507 C C . ASN A 1 192 ? -3.452 -8.064 -13.292 1.00 91.81 192 ASN A C 1
ATOM 1509 O O . ASN A 1 192 ? -2.897 -7.870 -14.372 1.00 91.81 192 ASN A O 1
ATOM 1513 N N . THR A 1 193 ? -4.071 -9.220 -13.020 1.00 88.56 193 THR A N 1
ATOM 1514 C CA . THR A 1 193 ? -4.218 -10.283 -14.028 1.00 88.56 193 THR A CA 1
ATOM 1515 C C . THR A 1 193 ? -5.114 -9.858 -15.177 1.00 88.56 193 THR A 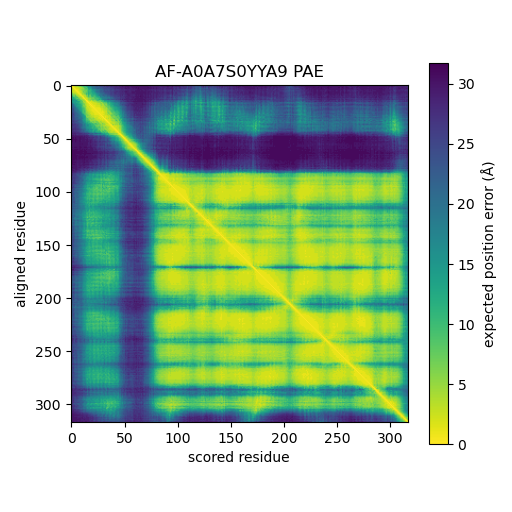C 1
ATOM 1517 O O . THR A 1 193 ? -4.789 -10.154 -16.324 1.00 88.56 193 THR A O 1
ATOM 1520 N N . LEU A 1 194 ? -6.205 -9.143 -14.894 1.00 89.44 194 LEU A N 1
ATOM 1521 C CA . LEU A 1 194 ? -7.092 -8.607 -15.926 1.00 89.44 194 LEU A CA 1
ATOM 1522 C C . LEU A 1 194 ? -6.377 -7.561 -16.789 1.00 89.44 194 LEU A C 1
ATOM 1524 O O . LEU A 1 194 ? -6.422 -7.651 -18.010 1.00 89.44 194 LEU A O 1
ATOM 1528 N N . VAL A 1 195 ? -5.655 -6.623 -16.171 1.00 87.62 195 VAL A N 1
ATOM 1529 C CA . VAL A 1 195 ? -4.832 -5.622 -16.873 1.00 87.62 195 VAL A CA 1
ATOM 1530 C C . VAL A 1 195 ? -3.786 -6.307 -17.760 1.00 87.62 195 VAL A C 1
ATOM 1532 O O . VAL A 1 195 ? -3.650 -5.957 -18.932 1.00 87.62 195 VAL A O 1
ATOM 1535 N N . GLY A 1 196 ? -3.119 -7.344 -17.244 1.00 85.62 196 GLY A N 1
ATOM 1536 C CA . GLY A 1 196 ? -2.172 -8.145 -18.017 1.00 85.62 196 GLY A CA 1
ATOM 1537 C C . GLY A 1 196 ? -2.805 -8.908 -19.183 1.00 85.62 196 GLY A C 1
ATOM 1538 O O . GLY A 1 196 ? -2.201 -8.990 -20.251 1.00 85.62 196 GLY A O 1
ATOM 1539 N N . LEU A 1 197 ? -4.027 -9.423 -19.016 1.00 85.38 197 LEU A N 1
ATOM 1540 C CA . LEU A 1 197 ? -4.778 -10.094 -20.083 1.00 85.38 197 LEU A CA 1
ATOM 1541 C C . LEU A 1 197 ? -5.206 -9.122 -21.192 1.00 85.38 197 LEU A C 1
ATOM 1543 O O . LEU A 1 197 ? -5.238 -9.502 -22.359 1.00 85.38 197 LEU A O 1
ATOM 1547 N N . LEU A 1 198 ? -5.478 -7.862 -20.845 1.00 85.25 198 LEU A N 1
ATOM 1548 C CA . LEU A 1 198 ? -5.792 -6.788 -21.795 1.00 85.25 198 LEU A CA 1
ATOM 1549 C C . LEU A 1 198 ? -4.565 -6.293 -22.586 1.00 85.25 198 LEU A C 1
ATOM 1551 O O . LEU A 1 198 ? -4.676 -5.346 -23.360 1.00 85.25 198 LEU A O 1
ATOM 1555 N N . GLY A 1 199 ? -3.395 -6.912 -22.403 1.00 81.00 199 GLY A N 1
ATOM 1556 C CA . GLY A 1 199 ? -2.162 -6.547 -23.101 1.00 81.00 199 GLY A CA 1
ATOM 1557 C C . GLY A 1 199 ? -1.478 -5.297 -22.543 1.00 81.00 199 GLY A C 1
ATOM 1558 O O . GLY A 1 199 ? -0.513 -4.815 -23.138 1.00 81.00 199 GLY A O 1
ATOM 1559 N N . ILE A 1 200 ? -1.944 -4.783 -21.401 1.00 82.19 200 ILE A N 1
ATOM 1560 C CA . ILE A 1 200 ? -1.289 -3.696 -20.678 1.00 82.19 200 ILE A CA 1
ATOM 1561 C C . ILE A 1 200 ? -0.214 -4.322 -19.790 1.00 82.19 200 ILE A C 1
ATOM 1563 O O . ILE A 1 200 ? -0.484 -5.170 -18.937 1.00 82.19 200 ILE A O 1
ATOM 1567 N N . GLY A 1 201 ? 1.028 -3.918 -20.007 1.00 79.31 201 GLY A N 1
ATOM 1568 C CA . GLY A 1 201 ? 2.177 -4.489 -19.330 1.00 79.31 201 GLY A CA 1
ATOM 1569 C C . GLY A 1 201 ? 3.392 -3.591 -19.449 1.00 79.31 201 GLY A C 1
ATOM 1570 O O . GLY A 1 201 ? 3.386 -2.629 -20.218 1.00 79.31 201 GLY A O 1
ATOM 1571 N N . MET A 1 202 ? 4.428 -3.905 -18.681 1.00 74.62 202 MET A N 1
ATOM 1572 C CA . MET A 1 202 ? 5.707 -3.215 -18.806 1.00 74.62 202 MET A CA 1
ATOM 1573 C C . MET A 1 202 ? 6.491 -3.778 -19.989 1.00 74.62 202 MET A C 1
ATOM 1575 O O . MET A 1 202 ? 6.718 -4.990 -20.071 1.00 74.62 202 MET A O 1
ATOM 1579 N N . ASP A 1 203 ? 6.899 -2.886 -20.890 1.00 75.31 203 ASP A N 1
ATOM 1580 C CA . ASP A 1 203 ? 7.821 -3.206 -21.974 1.00 75.31 203 ASP A CA 1
ATOM 1581 C C . ASP A 1 203 ? 9.213 -3.447 -21.382 1.00 75.31 203 ASP A C 1
ATOM 1583 O O . ASP A 1 203 ? 9.753 -2.613 -20.653 1.00 75.31 203 ASP A O 1
ATOM 1587 N N . GLN A 1 204 ? 9.780 -4.616 -21.665 1.00 71.38 204 GLN A N 1
ATOM 1588 C CA . GLN A 1 204 ? 11.154 -4.943 -21.312 1.00 71.38 204 GLN A CA 1
ATOM 1589 C C . GLN A 1 204 ? 12.087 -4.556 -22.467 1.00 71.38 204 GLN A C 1
ATOM 1591 O O . GLN A 1 204 ? 11.689 -4.599 -23.631 1.00 71.38 204 GLN A O 1
ATOM 1596 N N . GLU A 1 205 ? 13.346 -4.239 -22.155 1.00 73.62 205 GLU A N 1
ATOM 1597 C CA . GLU A 1 205 ? 14.378 -3.881 -23.147 1.00 73.62 205 GLU A CA 1
ATOM 1598 C C . GLU A 1 205 ? 14.561 -4.949 -24.242 1.00 73.62 205 GLU A C 1
ATOM 1600 O O . GLU A 1 205 ? 14.851 -4.623 -25.388 1.00 73.62 205 GLU A O 1
ATOM 1605 N N . ASP A 1 206 ? 14.290 -6.217 -23.917 1.00 72.25 206 ASP A N 1
ATOM 1606 C CA . ASP A 1 206 ? 14.358 -7.358 -24.840 1.00 72.25 206 ASP A CA 1
ATOM 1607 C C . ASP A 1 206 ? 13.158 -7.453 -25.813 1.00 72.25 206 ASP A C 1
ATOM 1609 O O . ASP A 1 206 ? 13.019 -8.440 -26.536 1.00 72.25 206 ASP A O 1
ATOM 1613 N N . GLY A 1 207 ? 12.232 -6.486 -25.798 1.00 70.12 207 GLY A N 1
ATOM 1614 C CA . GLY A 1 207 ? 11.010 -6.483 -26.616 1.00 70.12 207 GLY A CA 1
ATOM 1615 C C . GLY A 1 207 ? 9.896 -7.411 -26.110 1.00 70.12 207 GLY A C 1
ATOM 1616 O O . GLY A 1 207 ? 8.814 -7.467 -26.696 1.00 70.12 207 GLY A O 1
ATOM 1617 N N . SER A 1 208 ? 10.132 -8.135 -25.012 1.00 74.56 208 SER A N 1
ATOM 1618 C CA . SER A 1 208 ? 9.100 -8.916 -24.323 1.00 74.56 208 SER A CA 1
ATOM 1619 C C . SER A 1 208 ? 8.249 -8.022 -23.414 1.00 74.56 208 SER A C 1
ATOM 1621 O O . SER A 1 208 ? 8.752 -7.075 -22.816 1.00 74.56 208 SER A O 1
ATOM 1623 N N . LYS A 1 209 ? 6.949 -8.316 -23.301 1.00 75.81 209 LYS A N 1
ATOM 1624 C CA . LYS A 1 209 ? 6.041 -7.605 -22.389 1.00 75.81 209 LYS A CA 1
ATOM 1625 C C . LYS A 1 209 ? 5.804 -8.435 -21.136 1.00 75.81 209 LYS A C 1
ATOM 1627 O O . LYS A 1 209 ? 5.403 -9.598 -21.229 1.00 75.81 209 LYS A O 1
ATOM 1632 N N . ILE A 1 210 ? 6.001 -7.834 -19.966 1.00 74.44 210 ILE A N 1
ATOM 1633 C CA . ILE A 1 210 ? 5.574 -8.426 -18.698 1.00 74.44 210 ILE A CA 1
ATOM 1634 C C . ILE A 1 210 ? 4.094 -8.068 -18.513 1.00 74.44 210 ILE A C 1
ATOM 1636 O O . ILE A 1 210 ? 3.788 -6.880 -18.418 1.00 74.44 210 ILE A O 1
ATOM 1640 N N . PRO A 1 211 ? 3.168 -9.046 -18.482 1.00 78.75 211 PRO A N 1
ATOM 1641 C CA . PRO A 1 211 ? 1.745 -8.753 -18.357 1.00 78.75 211 PRO A CA 1
ATOM 1642 C C . PRO A 1 211 ? 1.443 -8.147 -16.985 1.00 78.75 211 PRO A C 1
ATOM 1644 O O . PRO A 1 211 ? 1.793 -8.721 -15.950 1.00 78.75 211 PRO A O 1
ATOM 1647 N N . GLY A 1 212 ? 0.753 -7.007 -16.994 1.00 84.12 212 GLY A N 1
ATOM 1648 C CA . GLY A 1 212 ? 0.431 -6.248 -15.798 1.00 84.12 212 GLY A CA 1
ATOM 1649 C C . GLY A 1 212 ? 1.650 -5.557 -15.190 1.00 84.12 212 GLY A C 1
ATOM 1650 O O . GLY A 1 212 ? 2.632 -5.228 -15.855 1.00 84.12 212 GLY A O 1
ATOM 1651 N N . ILE A 1 213 ? 1.549 -5.312 -13.893 1.00 85.31 213 ILE A N 1
ATOM 1652 C CA . ILE A 1 213 ? 2.492 -4.534 -13.106 1.00 85.31 213 ILE A CA 1
ATOM 1653 C C . ILE A 1 213 ? 3.289 -5.471 -12.190 1.00 85.31 213 ILE A C 1
ATOM 1655 O O . ILE A 1 213 ? 2.688 -6.311 -11.511 1.00 85.31 213 ILE A O 1
ATOM 1659 N N . PRO A 1 214 ? 4.629 -5.338 -12.130 1.00 84.19 214 PRO A N 1
ATOM 1660 C CA . PRO A 1 214 ? 5.484 -6.226 -11.343 1.00 84.19 214 PRO A CA 1
ATOM 1661 C C . PRO A 1 214 ? 5.338 -6.043 -9.824 1.00 84.19 214 PRO A C 1
ATOM 1663 O O . PRO A 1 214 ? 5.491 -7.011 -9.071 1.00 84.19 214 PRO A O 1
ATOM 1666 N N . PHE A 1 215 ? 5.046 -4.825 -9.361 1.00 89.88 215 PHE A N 1
ATOM 1667 C CA . PHE A 1 215 ? 4.984 -4.478 -7.940 1.00 89.88 215 PHE A CA 1
ATOM 1668 C C . PHE A 1 215 ? 3.646 -3.833 -7.580 1.00 89.88 215 PHE A C 1
ATOM 1670 O O . PHE A 1 215 ? 3.242 -2.835 -8.168 1.00 89.88 215 PHE A O 1
ATOM 1677 N N . LEU A 1 216 ? 2.952 -4.417 -6.604 1.00 91.75 216 LEU A N 1
ATOM 1678 C CA . LEU A 1 216 ? 1.618 -4.000 -6.171 1.00 91.75 216 LEU A CA 1
ATOM 1679 C C . LEU A 1 216 ? 1.628 -3.214 -4.845 1.00 91.75 216 LEU A C 1
ATOM 1681 O O . LEU A 1 216 ? 0.564 -2.810 -4.376 1.00 91.75 216 LEU A O 1
ATOM 1685 N N . ALA A 1 217 ? 2.799 -2.951 -4.256 1.00 93.19 217 ALA A N 1
ATOM 1686 C CA . ALA A 1 217 ? 2.938 -2.186 -3.014 1.00 93.19 217 ALA A CA 1
ATOM 1687 C C . ALA A 1 217 ? 2.368 -0.762 -3.131 1.00 93.19 217 ALA A C 1
ATOM 1689 O O . ALA A 1 217 ? 1.561 -0.343 -2.301 1.00 93.19 217 ALA A O 1
ATOM 1690 N N . GLN A 1 218 ? 2.730 -0.041 -4.198 1.00 92.94 218 GLN A N 1
ATOM 1691 C CA . GLN A 1 218 ? 2.227 1.307 -4.478 1.00 92.94 218 GLN A CA 1
ATOM 1692 C C . GLN A 1 218 ? 0.705 1.323 -4.731 1.00 92.94 218 GLN A C 1
ATOM 1694 O O . GLN A 1 218 ? 0.006 2.076 -4.049 1.00 92.94 218 GLN A O 1
ATOM 1699 N N . PRO A 1 219 ? 0.137 0.472 -5.619 1.00 94.44 219 PRO A N 1
ATOM 1700 C CA . PRO A 1 219 ? -1.315 0.346 -5.753 1.00 94.44 219 PRO A CA 1
ATOM 1701 C C . PRO A 1 219 ? -2.045 0.041 -4.438 1.00 94.44 219 PRO A C 1
ATOM 1703 O O . PRO A 1 219 ? -3.105 0.612 -4.185 1.00 94.44 219 PRO A O 1
ATOM 1706 N N . LEU A 1 220 ? -1.485 -0.827 -3.584 1.00 95.44 220 LEU A N 1
ATOM 1707 C CA . LEU A 1 220 ? -2.064 -1.147 -2.276 1.00 95.44 220 LEU A CA 1
ATOM 1708 C C . LEU A 1 220 ? -2.097 0.079 -1.366 1.00 95.44 220 LEU A C 1
ATOM 1710 O O . LEU A 1 220 ? -3.144 0.385 -0.796 1.00 95.44 220 LEU A O 1
ATOM 1714 N N . LEU A 1 221 ? -0.988 0.816 -1.281 1.00 95.06 221 LEU A N 1
ATOM 1715 C CA . LEU A 1 221 ? -0.924 2.067 -0.533 1.00 95.06 221 LEU A CA 1
ATOM 1716 C C . LEU A 1 221 ? -1.986 3.062 -1.022 1.00 95.06 221 LEU A C 1
ATOM 1718 O O . LEU A 1 221 ? -2.763 3.571 -0.216 1.00 95.06 221 LEU A O 1
ATOM 1722 N N . TYR A 1 222 ? -2.077 3.304 -2.332 1.00 94.44 222 TYR A N 1
ATOM 1723 C CA . TYR A 1 222 ? -3.049 4.254 -2.879 1.00 94.44 222 TYR A CA 1
ATOM 1724 C C . TYR A 1 222 ? -4.504 3.793 -2.742 1.00 94.44 222 TYR A C 1
ATOM 1726 O O . TYR A 1 222 ? -5.379 4.642 -2.576 1.00 94.44 222 TYR A O 1
ATOM 1734 N N . SER A 1 223 ? -4.772 2.483 -2.728 1.00 95.88 223 SER A N 1
ATOM 1735 C CA . SER A 1 223 ? -6.096 1.946 -2.382 1.00 95.88 223 SER A CA 1
ATOM 1736 C C . SER A 1 223 ? -6.496 2.325 -0.955 1.00 95.88 223 SER A C 1
ATOM 1738 O O . SER A 1 223 ? -7.598 2.821 -0.720 1.00 95.88 223 SER A O 1
ATOM 1740 N N . ILE A 1 224 ? -5.575 2.187 0.002 1.00 94.62 224 ILE A N 1
ATOM 1741 C CA . ILE A 1 224 ? -5.822 2.551 1.403 1.00 94.62 224 ILE A CA 1
ATOM 1742 C C . ILE A 1 224 ? -6.017 4.059 1.549 1.00 94.62 224 ILE A C 1
ATOM 1744 O O . ILE A 1 224 ? -6.968 4.483 2.201 1.00 94.62 224 ILE A O 1
ATOM 1748 N N . VAL A 1 225 ? -5.163 4.869 0.913 1.00 94.00 225 VAL A N 1
ATOM 1749 C CA . VAL A 1 225 ? -5.302 6.336 0.899 1.00 94.00 225 VAL A CA 1
ATOM 1750 C C . VAL A 1 225 ? -6.666 6.739 0.346 1.00 94.00 225 VAL A C 1
ATOM 1752 O O . VAL A 1 225 ? -7.329 7.610 0.906 1.00 94.00 225 VAL A O 1
ATOM 1755 N N . TRP A 1 226 ? -7.112 6.083 -0.727 1.00 94.38 226 TRP A N 1
ATOM 1756 C CA . TRP A 1 226 ? -8.421 6.327 -1.317 1.00 94.38 226 TRP A CA 1
ATOM 1757 C C . TRP A 1 226 ? -9.562 5.993 -0.352 1.00 94.38 226 TRP A C 1
ATOM 1759 O O . TRP A 1 226 ? -10.451 6.818 -0.146 1.00 94.38 226 TRP A O 1
ATOM 1769 N N . ILE A 1 227 ? -9.546 4.803 0.256 1.00 93.38 227 ILE A N 1
ATOM 1770 C CA . ILE A 1 227 ? -10.578 4.375 1.211 1.00 93.38 227 ILE A CA 1
ATOM 1771 C C . ILE A 1 227 ? -10.616 5.332 2.407 1.00 93.38 227 ILE A C 1
ATOM 1773 O O . ILE A 1 227 ? -11.687 5.815 2.776 1.00 93.38 227 ILE A O 1
ATOM 1777 N N . TRP A 1 228 ? -9.449 5.661 2.959 1.00 93.06 228 TRP A N 1
ATOM 1778 C CA . TRP A 1 228 ? -9.301 6.579 4.082 1.00 93.06 228 TRP A CA 1
ATOM 1779 C C . TRP A 1 228 ? -9.855 7.975 3.769 1.00 93.06 228 TRP A C 1
ATOM 1781 O O . TRP A 1 228 ? -10.626 8.528 4.556 1.00 93.06 228 TRP A O 1
ATOM 1791 N N . ALA A 1 229 ? -9.534 8.517 2.590 1.00 93.12 229 ALA A N 1
ATOM 1792 C CA . ALA A 1 229 ? -10.011 9.818 2.129 1.00 93.12 229 ALA A CA 1
ATOM 1793 C C . ALA A 1 229 ? -11.543 9.897 2.041 1.00 93.12 229 ALA A C 1
ATOM 1795 O O . ALA A 1 229 ? -12.132 10.948 2.288 1.00 93.12 229 ALA A O 1
ATOM 1796 N N . ARG A 1 230 ? -12.201 8.784 1.691 1.00 91.44 230 ARG A N 1
ATOM 1797 C CA . ARG A 1 230 ? -13.668 8.694 1.624 1.00 91.44 230 ARG A CA 1
ATOM 1798 C C . ARG A 1 230 ? -14.318 8.483 2.987 1.00 91.44 230 ARG A C 1
ATOM 1800 O O . ARG A 1 230 ? -15.465 8.876 3.161 1.00 91.44 230 ARG A O 1
ATOM 1807 N N . GLN A 1 231 ? -13.609 7.876 3.936 1.00 89.44 231 GLN A N 1
ATOM 1808 C CA . GLN A 1 231 ? -14.079 7.718 5.315 1.00 89.44 231 GLN A CA 1
ATOM 1809 C C . GLN A 1 231 ? -13.959 9.013 6.128 1.00 89.44 231 GLN A C 1
ATOM 1811 O O . GLN A 1 231 ? -14.738 9.216 7.053 1.00 89.44 231 GLN A O 1
ATOM 1816 N N . ASN A 1 232 ? -13.026 9.896 5.761 1.00 90.81 232 ASN A N 1
ATOM 1817 C CA . ASN A 1 232 ? -12.737 11.136 6.483 1.00 90.81 232 ASN A CA 1
ATOM 1818 C C . ASN A 1 232 ? -12.917 12.381 5.588 1.00 90.81 232 ASN A C 1
ATOM 1820 O O . ASN A 1 232 ? -11.968 13.145 5.413 1.00 90.81 232 ASN A O 1
ATOM 1824 N N . PRO A 1 233 ? -14.105 12.613 4.990 1.00 91.00 233 PRO A N 1
ATOM 1825 C CA . PRO A 1 233 ? -14.283 13.659 3.981 1.00 91.00 233 PRO A CA 1
ATOM 1826 C C . PRO A 1 233 ? -14.084 15.085 4.517 1.00 91.00 233 PRO A C 1
ATOM 1828 O O . PRO A 1 233 ? -13.661 15.962 3.765 1.00 91.00 233 PRO A O 1
ATOM 1831 N N . GLU A 1 234 ? -14.347 15.299 5.808 1.00 91.06 234 GLU A N 1
ATOM 1832 C CA . GLU A 1 234 ? -14.221 16.598 6.484 1.00 91.06 234 GLU A CA 1
ATOM 1833 C C . GLU A 1 234 ? -12.774 16.950 6.860 1.00 91.06 234 GLU A C 1
ATOM 1835 O O . GLU A 1 234 ? -12.457 18.105 7.158 1.00 91.06 234 GLU A O 1
ATOM 1840 N N . THR A 1 235 ? -11.864 15.972 6.849 1.00 91.38 235 THR A N 1
ATOM 1841 C CA . THR A 1 235 ? -10.464 16.203 7.204 1.00 91.38 235 THR A CA 1
ATOM 1842 C C . THR A 1 235 ? -9.774 17.022 6.119 1.00 91.38 235 THR A C 1
ATOM 1844 O O . THR A 1 235 ? -9.854 16.716 4.927 1.00 91.38 235 THR A O 1
ATOM 1847 N N . ARG A 1 236 ? -9.054 18.069 6.528 1.00 90.88 236 ARG A N 1
ATOM 1848 C CA . ARG A 1 236 ? -8.234 18.887 5.629 1.00 90.88 236 ARG A CA 1
ATOM 1849 C C . ARG A 1 236 ? -6.781 18.448 5.703 1.00 90.88 236 ARG A C 1
ATOM 1851 O O . ARG A 1 236 ? -6.169 18.494 6.763 1.00 90.88 236 ARG A O 1
ATOM 1858 N N . MET A 1 237 ? -6.235 18.060 4.560 1.00 88.38 237 MET A N 1
ATOM 1859 C CA . MET A 1 237 ? -4.860 17.602 4.415 1.00 88.38 237 MET A CA 1
ATOM 1860 C C . MET A 1 237 ? -3.967 18.771 4.034 1.00 88.38 237 MET A C 1
ATOM 1862 O O . MET A 1 237 ? -4.210 19.430 3.023 1.00 88.38 237 MET A O 1
ATOM 1866 N N . SER A 1 238 ? -2.932 19.027 4.831 1.00 88.75 238 SER A N 1
ATOM 1867 C CA . SER A 1 238 ? -1.899 19.996 4.472 1.00 88.75 238 SER A CA 1
ATOM 1868 C C . SER A 1 238 ? -0.972 19.395 3.419 1.00 88.75 238 SER A C 1
ATOM 1870 O O . SER A 1 238 ? -0.369 18.342 3.627 1.00 88.75 238 SER A O 1
ATOM 1872 N N . VAL A 1 239 ? -0.865 20.066 2.277 1.00 83.25 239 VAL A N 1
ATOM 1873 C CA . VAL A 1 239 ? -0.008 19.669 1.166 1.00 83.25 239 VAL A CA 1
ATOM 1874 C C . VAL A 1 239 ? 1.259 20.516 1.211 1.00 83.25 239 VAL A C 1
ATOM 1876 O O . VAL A 1 239 ? 1.210 21.735 1.035 1.00 83.25 239 VAL A O 1
ATOM 1879 N N . PHE A 1 240 ? 2.396 19.866 1.479 1.00 77.44 240 PHE A N 1
ATOM 1880 C CA . PHE A 1 240 ? 3.721 20.496 1.596 1.00 77.44 240 PHE A CA 1
ATOM 1881 C C . PHE A 1 240 ? 3.792 21.686 2.579 1.00 77.44 240 PHE A C 1
ATOM 1883 O O . PHE A 1 240 ? 4.738 22.461 2.533 1.00 77.44 240 PHE A O 1
ATOM 1890 N N . GLY A 1 241 ? 2.804 21.846 3.469 1.00 80.94 241 GLY A N 1
ATOM 1891 C CA . GLY A 1 241 ? 2.724 22.970 4.406 1.00 80.94 241 GLY A CA 1
ATOM 1892 C C . GLY A 1 241 ? 2.217 24.290 3.810 1.00 80.94 241 GLY A C 1
ATOM 1893 O O . GLY A 1 241 ? 2.084 25.255 4.555 1.00 80.94 241 GLY A O 1
ATOM 1894 N N . PHE A 1 242 ? 1.913 24.352 2.508 1.00 83.12 242 PHE A N 1
ATOM 1895 C CA . PHE A 1 242 ? 1.559 25.608 1.830 1.00 83.12 242 PHE A CA 1
ATOM 1896 C C . PHE A 1 242 ? 0.052 25.825 1.686 1.00 83.12 242 PHE A C 1
ATOM 1898 O O . PHE A 1 242 ? -0.430 26.945 1.839 1.00 83.12 242 PHE A O 1
ATOM 1905 N N . PHE A 1 243 ? -0.706 24.773 1.379 1.00 88.69 243 PHE A N 1
ATOM 1906 C CA . PHE A 1 243 ? -2.155 24.857 1.203 1.00 88.69 243 PHE A CA 1
ATOM 1907 C C . PHE A 1 243 ? -2.844 23.593 1.713 1.00 88.69 243 PHE A C 1
ATOM 1909 O O . PHE A 1 243 ? -2.234 22.530 1.820 1.00 88.69 243 PHE A O 1
ATOM 1916 N N . SER A 1 244 ? -4.128 23.721 2.048 1.00 90.06 244 SER A N 1
ATOM 1917 C CA . SER A 1 244 ? -4.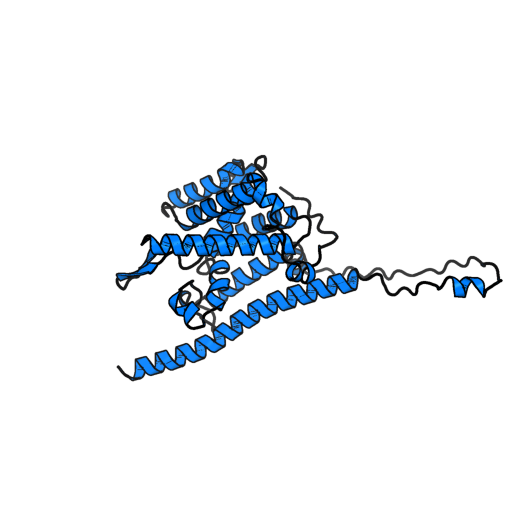939 22.614 2.558 1.00 90.06 244 SER A CA 1
ATOM 1918 C C . SER A 1 244 ? -5.941 22.146 1.509 1.00 90.06 244 SER A C 1
ATOM 1920 O O . SER A 1 244 ? -6.599 22.959 0.861 1.00 90.06 244 SER A O 1
ATOM 1922 N N . VAL A 1 245 ? -6.050 20.831 1.342 1.00 92.12 245 VAL A N 1
ATOM 1923 C CA . VAL A 1 245 ? -6.967 20.184 0.402 1.00 92.12 245 VAL A CA 1
ATOM 1924 C C . VAL A 1 245 ? -7.878 19.242 1.194 1.00 92.12 245 VAL A C 1
ATOM 1926 O O . VAL A 1 245 ? -7.380 18.515 2.054 1.00 92.12 245 VAL A O 1
ATOM 1929 N N . PRO A 1 246 ? -9.201 19.219 0.950 1.00 93.19 246 PRO A N 1
ATOM 1930 C CA . PRO A 1 246 ? -10.075 18.228 1.575 1.00 93.19 246 PRO A CA 1
ATOM 1931 C C . PRO A 1 246 ? -9.606 16.805 1.251 1.00 93.19 246 PRO A C 1
ATOM 1933 O O . PRO A 1 246 ? -9.226 16.532 0.109 1.00 93.19 246 PRO A O 1
ATOM 1936 N N . ALA A 1 247 ? -9.662 15.891 2.222 1.00 92.25 247 ALA A N 1
ATOM 1937 C CA . ALA A 1 247 ? -9.141 14.530 2.082 1.00 92.25 247 ALA A CA 1
ATOM 1938 C C . ALA A 1 247 ? -9.690 13.816 0.838 1.00 92.25 247 ALA A C 1
ATOM 1940 O O . ALA A 1 247 ? -8.941 13.144 0.136 1.00 92.25 247 ALA A O 1
ATOM 1941 N N . VAL A 1 248 ? -10.958 14.052 0.487 1.00 93.06 248 VAL A N 1
ATOM 1942 C CA . VAL A 1 248 ? -11.612 13.502 -0.713 1.00 93.06 248 VAL A CA 1
ATOM 1943 C C . VAL A 1 248 ? -10.851 13.800 -2.014 1.00 93.06 2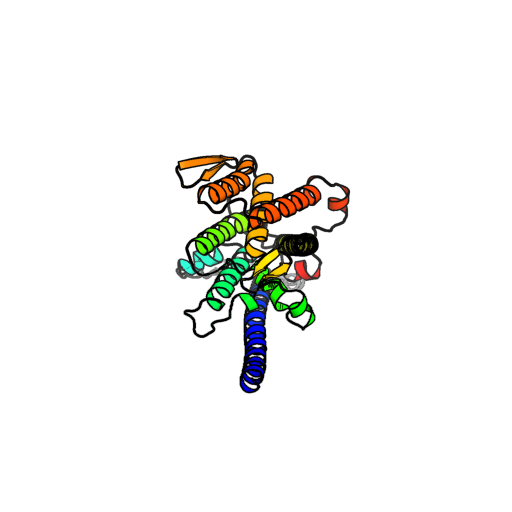48 VAL A C 1
ATOM 1945 O O . VAL A 1 248 ? -10.820 12.961 -2.917 1.00 93.06 248 VAL A O 1
ATOM 1948 N N . TYR A 1 249 ? -10.235 14.980 -2.122 1.00 92.88 249 TYR A N 1
ATOM 1949 C CA . TYR A 1 249 ? -9.473 15.404 -3.300 1.00 92.88 249 TYR A CA 1
ATOM 1950 C C . TYR A 1 249 ? -7.989 15.039 -3.217 1.00 92.88 249 TYR A C 1
ATOM 1952 O O . TYR A 1 249 ? -7.284 15.139 -4.218 1.00 92.88 249 TYR A O 1
ATOM 1960 N N . PHE A 1 250 ? -7.505 14.584 -2.060 1.00 91.44 250 PHE A N 1
ATOM 1961 C CA . PHE A 1 250 ? -6.095 14.270 -1.852 1.00 91.44 250 PHE A CA 1
ATOM 1962 C C . PHE A 1 250 ? -5.548 13.189 -2.811 1.00 91.44 250 PHE A C 1
ATOM 1964 O O . PHE A 1 250 ? -4.493 13.423 -3.402 1.00 91.44 250 PHE A O 1
ATOM 1971 N N . PRO A 1 251 ? -6.242 12.062 -3.081 1.00 92.00 251 PRO A N 1
ATOM 1972 C CA . PRO A 1 251 ? -5.770 11.086 -4.068 1.00 92.00 251 PRO A CA 1
ATOM 1973 C C . PRO A 1 251 ? -5.611 11.688 -5.474 1.00 92.00 251 PRO A C 1
ATOM 1975 O O . PRO A 1 251 ? -4.616 11.449 -6.156 1.00 92.00 251 PRO A O 1
ATOM 1978 N N . TRP A 1 252 ? -6.557 12.533 -5.891 1.00 92.50 252 TRP A N 1
ATOM 1979 C CA . TRP A 1 252 ? -6.501 13.224 -7.181 1.00 92.50 252 TRP A CA 1
ATOM 1980 C C . TRP A 1 252 ? -5.378 14.253 -7.237 1.00 92.50 252 TRP A C 1
ATOM 1982 O O . TRP A 1 252 ? -4.694 14.363 -8.253 1.00 92.50 252 TRP A O 1
ATOM 1992 N N . PHE A 1 253 ? -5.150 14.960 -6.130 1.00 91.44 253 PHE A N 1
ATOM 1993 C CA . PHE A 1 253 ? -4.020 15.864 -5.991 1.00 91.44 253 PHE A CA 1
ATOM 1994 C C . PHE A 1 253 ? -2.690 15.120 -6.167 1.00 91.44 253 PHE A C 1
ATOM 1996 O O . PHE A 1 253 ? -1.840 15.583 -6.921 1.00 91.44 253 PHE A O 1
ATOM 2003 N N . LEU A 1 254 ? -2.519 13.949 -5.540 1.00 89.31 254 LEU A N 1
ATOM 2004 C CA . LEU A 1 254 ? -1.302 13.143 -5.689 1.00 89.31 254 LEU A CA 1
ATOM 2005 C C . LEU A 1 254 ? -1.064 12.698 -7.138 1.00 89.31 254 LEU A C 1
ATOM 2007 O O . LEU A 1 254 ? 0.067 12.772 -7.616 1.00 89.31 254 LEU A O 1
ATOM 2011 N N . LEU A 1 255 ? -2.119 12.282 -7.846 1.00 91.06 255 LEU A N 1
ATOM 2012 C CA . LEU A 1 255 ? -2.027 11.938 -9.267 1.00 91.06 255 LEU A CA 1
ATOM 2013 C C . LEU A 1 255 ? -1.626 13.157 -10.114 1.00 91.06 255 LEU A C 1
ATOM 2015 O O . LEU A 1 255 ? -0.744 13.055 -10.965 1.00 91.06 255 LEU A O 1
ATOM 2019 N N . GLY A 1 256 ? -2.239 14.317 -9.858 1.00 90.88 256 GLY A N 1
ATOM 2020 C CA . GLY A 1 256 ? -1.906 15.571 -10.536 1.00 90.88 256 GLY A CA 1
ATOM 2021 C C . GLY A 1 256 ? -0.469 16.023 -10.268 1.00 90.88 256 GLY A C 1
ATOM 2022 O O . GLY A 1 256 ? 0.239 16.394 -11.201 1.00 90.88 256 GLY A O 1
ATOM 2023 N N . TYR A 1 257 ? -0.007 15.918 -9.020 1.00 87.38 257 TYR A N 1
ATOM 2024 C CA . TYR A 1 257 ? 1.372 16.211 -8.631 1.00 87.38 257 TYR A CA 1
ATOM 2025 C C . TYR A 1 257 ? 2.372 15.296 -9.348 1.00 87.38 257 TYR A C 1
ATOM 2027 O O . TYR A 1 257 ? 3.358 15.779 -9.902 1.00 87.38 257 TYR A O 1
ATOM 2035 N N . HIS A 1 258 ? 2.093 13.991 -9.414 1.00 86.56 258 HIS A N 1
ATOM 2036 C CA . HIS A 1 258 ? 2.930 13.045 -10.154 1.00 86.56 258 HIS A CA 1
ATOM 2037 C C . HIS A 1 258 ? 3.012 13.396 -11.650 1.00 86.56 258 HIS A C 1
ATOM 2039 O O . HIS A 1 258 ? 4.093 13.358 -12.242 1.00 86.56 258 HIS A O 1
ATOM 2045 N N . CYS A 1 259 ? 1.889 13.795 -12.258 1.00 88.56 259 CYS A N 1
ATOM 2046 C CA . CYS A 1 259 ? 1.863 14.257 -13.648 1.00 88.56 259 CYS A CA 1
ATOM 2047 C C . CYS A 1 259 ? 2.686 15.541 -13.840 1.00 88.56 259 CYS A C 1
ATOM 2049 O O . CYS A 1 259 ? 3.446 15.636 -14.801 1.00 88.56 259 CYS A O 1
ATOM 2051 N N . LEU A 1 260 ? 2.562 16.505 -12.919 1.00 88.69 260 LEU A N 1
ATOM 2052 C CA . LEU A 1 260 ? 3.264 17.791 -12.965 1.00 88.69 260 LEU A CA 1
ATOM 2053 C C . LEU A 1 260 ? 4.786 17.632 -12.850 1.00 88.69 260 LEU A C 1
ATOM 2055 O O . LEU A 1 260 ? 5.527 18.349 -13.514 1.00 88.69 260 LEU A O 1
ATOM 2059 N N . MET A 1 261 ? 5.249 16.659 -12.064 1.00 84.19 261 MET A N 1
ATOM 2060 C CA . MET A 1 261 ? 6.671 16.308 -11.940 1.00 84.19 261 MET A CA 1
ATOM 2061 C C . MET A 1 261 ? 7.221 15.555 -13.168 1.00 84.19 261 MET A C 1
ATOM 2063 O O . MET A 1 261 ? 8.342 15.056 -13.135 1.00 84.19 261 MET A O 1
ATOM 2067 N N . GLY A 1 262 ? 6.443 15.457 -14.253 1.00 79.25 262 GLY A N 1
ATOM 2068 C CA . GLY A 1 262 ? 6.842 14.811 -15.504 1.00 79.25 262 GLY A CA 1
ATOM 2069 C C . GLY A 1 262 ? 6.634 13.295 -15.531 1.00 79.25 262 GLY A C 1
ATOM 2070 O O . GLY A 1 262 ? 6.989 12.657 -16.517 1.00 79.25 262 GLY A O 1
ATOM 2071 N N . GLY A 1 263 ? 6.036 12.704 -14.490 1.00 75.50 263 GLY A N 1
ATOM 2072 C CA . GLY A 1 263 ? 5.815 11.258 -14.392 1.00 75.50 263 GLY A CA 1
ATOM 2073 C C . GLY A 1 263 ? 4.604 10.729 -15.174 1.00 75.50 263 GLY A C 1
ATOM 2074 O O . GLY A 1 263 ? 4.388 9.520 -15.219 1.00 75.50 263 GLY A O 1
ATOM 2075 N N . GLY A 1 264 ? 3.797 11.612 -15.774 1.00 83.12 264 GLY A N 1
ATOM 2076 C CA . GLY A 1 264 ? 2.596 11.247 -16.532 1.00 83.12 264 GLY A CA 1
ATOM 2077 C C . GLY A 1 264 ? 1.510 10.539 -15.705 1.00 83.12 264 GLY A C 1
ATOM 2078 O O . GLY A 1 264 ? 1.566 10.484 -14.470 1.00 83.12 264 GLY A O 1
ATOM 2079 N N . LEU A 1 265 ? 0.504 9.996 -16.407 1.00 82.75 265 LEU A N 1
ATOM 2080 C CA . LEU A 1 265 ? -0.573 9.202 -15.807 1.00 82.75 265 LEU A CA 1
ATOM 2081 C C . LEU A 1 265 ? -0.036 7.842 -15.362 1.00 82.75 265 LEU A C 1
ATOM 2083 O O . LEU A 1 265 ? 0.040 6.888 -16.136 1.00 82.75 265 LEU A O 1
ATOM 2087 N N . ASN A 1 266 ? 0.330 7.759 -14.090 1.00 84.44 266 ASN A N 1
ATOM 2088 C CA . ASN A 1 266 ? 0.892 6.553 -13.518 1.00 84.44 266 ASN A CA 1
ATOM 2089 C C . ASN A 1 266 ? -0.214 5.554 -13.149 1.00 84.44 266 ASN A C 1
ATOM 2091 O O . ASN A 1 266 ? -1.076 5.803 -12.300 1.00 84.44 266 ASN A O 1
ATOM 2095 N N . ILE A 1 267 ? -0.165 4.394 -13.803 1.00 85.50 267 ILE A N 1
ATOM 2096 C CA . ILE A 1 267 ? -1.149 3.321 -13.666 1.00 85.50 267 ILE A CA 1
ATOM 2097 C C . ILE A 1 267 ? -1.226 2.748 -12.239 1.00 85.50 267 ILE A C 1
ATOM 2099 O O . ILE A 1 267 ? -2.278 2.236 -11.853 1.00 85.50 267 ILE A O 1
ATOM 2103 N N . PHE A 1 268 ? -0.177 2.901 -11.416 1.00 87.56 268 PHE A N 1
ATOM 2104 C CA . PHE A 1 268 ? -0.179 2.465 -10.015 1.00 87.56 268 PHE A CA 1
ATOM 2105 C C . PHE A 1 268 ? -1.239 3.201 -9.191 1.00 87.56 268 PHE A C 1
ATOM 2107 O O . PHE A 1 268 ? -1.970 2.570 -8.425 1.00 87.56 268 PHE A O 1
ATOM 2114 N N . TYR A 1 269 ? -1.370 4.517 -9.392 1.00 89.44 269 TYR A N 1
ATOM 2115 C CA . TYR A 1 269 ? -2.398 5.326 -8.734 1.00 89.44 269 TYR A CA 1
ATOM 2116 C C . TYR A 1 269 ? -3.791 4.890 -9.171 1.00 89.44 269 TYR A C 1
ATOM 2118 O O . TYR A 1 269 ? -4.656 4.647 -8.335 1.00 89.44 269 TYR A O 1
ATOM 2126 N N . LEU A 1 270 ? -3.996 4.745 -10.483 1.00 91.94 270 LEU A N 1
ATOM 2127 C CA . LEU A 1 270 ? -5.300 4.404 -11.048 1.00 91.94 270 LEU A CA 1
ATOM 2128 C C . LEU A 1 270 ? -5.785 3.032 -10.573 1.00 91.94 270 LEU A C 1
ATOM 2130 O O . LEU A 1 270 ? -6.932 2.910 -10.150 1.00 91.94 270 LEU A O 1
ATOM 2134 N N . MET A 1 271 ? -4.916 2.017 -10.571 1.00 92.19 271 MET A N 1
ATOM 2135 C CA . MET A 1 271 ? -5.265 0.695 -10.043 1.00 92.19 271 MET A CA 1
ATOM 2136 C C . MET A 1 271 ? -5.630 0.748 -8.559 1.00 92.19 271 MET A C 1
ATOM 2138 O O . MET A 1 271 ? -6.628 0.147 -8.157 1.00 92.19 271 MET A O 1
ATOM 2142 N N . GLY A 1 272 ? -4.865 1.500 -7.762 1.00 93.44 272 GLY A N 1
ATOM 2143 C CA . GLY A 1 272 ? -5.187 1.732 -6.357 1.00 93.44 272 GLY A CA 1
ATOM 2144 C C . GLY A 1 272 ? -6.555 2.392 -6.181 1.00 93.44 272 GLY A C 1
ATOM 2145 O O . GLY A 1 272 ? -7.368 1.918 -5.394 1.00 93.44 272 GLY A O 1
ATOM 2146 N N . PHE A 1 273 ? -6.862 3.434 -6.957 1.00 94.88 273 PHE A N 1
ATOM 2147 C CA . PHE A 1 273 ? -8.140 4.148 -6.867 1.00 94.88 273 PHE A CA 1
ATOM 2148 C C . PHE A 1 273 ? -9.322 3.276 -7.277 1.00 94.88 273 PHE A C 1
ATOM 2150 O O . PHE A 1 273 ? -10.357 3.311 -6.617 1.00 94.88 273 PHE A O 1
ATOM 2157 N N . VAL A 1 274 ? -9.172 2.471 -8.333 1.00 94.81 274 VAL A N 1
ATOM 2158 C CA . VAL A 1 274 ? -10.218 1.548 -8.790 1.00 94.81 274 VAL A CA 1
ATOM 2159 C C . VAL A 1 274 ? -10.525 0.515 -7.709 1.00 94.81 274 VAL A C 1
ATOM 2161 O O . VAL A 1 274 ? -11.687 0.373 -7.327 1.00 94.81 274 VAL A O 1
ATOM 2164 N N . VAL A 1 275 ? -9.508 -0.164 -7.163 1.00 95.12 275 VAL A N 1
ATOM 2165 C CA . VAL A 1 275 ? -9.732 -1.150 -6.093 1.00 95.12 275 VAL A CA 1
ATOM 2166 C C . VAL A 1 275 ? -10.282 -0.485 -4.838 1.00 95.12 275 VAL A C 1
ATOM 2168 O O . VAL A 1 275 ? -11.258 -0.979 -4.276 1.00 95.12 275 VAL A O 1
ATOM 2171 N N . GLY A 1 276 ? -9.737 0.664 -4.442 1.00 93.06 276 GLY A N 1
ATOM 2172 C CA . GLY A 1 276 ? -10.221 1.413 -3.288 1.00 93.06 276 GLY A CA 1
ATOM 2173 C C . GLY A 1 276 ? -11.676 1.850 -3.449 1.00 93.06 276 GLY A C 1
ATOM 2174 O O . GLY A 1 276 ? -12.452 1.790 -2.496 1.00 93.06 276 GLY A O 1
ATOM 2175 N N . HIS A 1 277 ? -12.083 2.248 -4.656 1.00 92.62 277 HIS A N 1
ATOM 2176 C CA . HIS A 1 277 ? -13.463 2.618 -4.953 1.00 92.62 277 HIS A CA 1
ATOM 2177 C C . HIS A 1 277 ? -14.400 1.411 -4.909 1.00 92.62 277 HIS A C 1
ATOM 2179 O O . HIS A 1 277 ? -15.447 1.495 -4.272 1.00 92.62 277 HIS A O 1
ATOM 2185 N N . ILE A 1 278 ? -14.008 0.279 -5.505 1.00 91.00 278 ILE A N 1
ATOM 2186 C CA . ILE A 1 278 ? -14.773 -0.975 -5.436 1.00 91.00 278 ILE A CA 1
ATOM 2187 C C . ILE A 1 278 ? -14.921 -1.419 -3.979 1.00 91.00 278 ILE A C 1
ATOM 2189 O O . ILE A 1 278 ? -16.021 -1.746 -3.541 1.00 91.00 278 ILE A O 1
ATOM 2193 N N . PHE A 1 279 ? -13.840 -1.382 -3.201 1.00 89.00 279 PHE A N 1
ATOM 2194 C CA . PHE A 1 279 ? -13.862 -1.773 -1.797 1.00 89.00 279 PHE A CA 1
ATOM 2195 C C . PHE A 1 279 ? -14.759 -0.849 -0.968 1.00 89.00 279 PHE A C 1
ATOM 2197 O O . PHE A 1 279 ? -15.579 -1.316 -0.176 1.00 89.00 279 PHE A O 1
ATOM 2204 N N . HIS A 1 280 ? -14.647 0.467 -1.165 1.00 86.25 280 HIS A N 1
ATOM 2205 C CA . HIS A 1 280 ? -15.525 1.439 -0.520 1.00 86.25 280 HIS A CA 1
ATOM 2206 C C . HIS A 1 280 ? -16.994 1.202 -0.900 1.00 86.25 280 HIS A C 1
ATOM 2208 O O . HIS A 1 280 ? -17.848 1.147 -0.022 1.00 86.25 280 HIS A O 1
ATOM 2214 N N . PHE A 1 281 ? -17.292 0.971 -2.181 1.00 85.69 281 PHE A N 1
ATOM 2215 C CA . PHE A 1 281 ? -18.644 0.682 -2.657 1.00 85.69 281 PHE A CA 1
ATOM 2216 C C . PHE A 1 281 ? -19.216 -0.604 -2.041 1.00 85.69 281 PHE A C 1
ATOM 2218 O O . PHE A 1 281 ? -20.315 -0.594 -1.486 1.00 85.69 281 PHE A O 1
ATOM 2225 N N . LEU A 1 282 ? -18.456 -1.701 -2.064 1.00 83.31 282 LEU A N 1
ATOM 2226 C CA . LEU A 1 282 ? -18.889 -2.987 -1.514 1.00 83.31 282 LEU A CA 1
ATOM 2227 C C . LEU A 1 282 ? -19.060 -2.952 0.009 1.00 83.31 282 LEU A C 1
ATOM 2229 O O . LEU A 1 282 ? -19.978 -3.580 0.527 1.00 83.31 282 LEU A O 1
ATOM 2233 N N . SER A 1 283 ? -18.197 -2.230 0.726 1.00 75.69 283 SER A N 1
ATOM 2234 C CA . SER A 1 283 ? -18.259 -2.130 2.190 1.00 75.69 283 SER A CA 1
ATOM 2235 C C . SER A 1 283 ? -19.321 -1.145 2.687 1.00 75.69 283 SER A C 1
ATOM 2237 O O . SER A 1 283 ? -19.992 -1.416 3.684 1.00 75.69 283 SER A O 1
ATOM 2239 N N . ALA A 1 284 ? -19.506 -0.009 2.008 1.00 70.00 284 ALA A N 1
ATOM 2240 C CA . ALA A 1 284 ? -20.373 1.069 2.477 1.00 70.00 284 ALA A CA 1
ATOM 2241 C C . ALA A 1 284 ? -21.774 1.044 1.853 1.00 70.00 284 ALA A C 1
ATOM 2243 O O . ALA A 1 284 ? -22.751 1.280 2.571 1.00 70.00 284 ALA A O 1
ATOM 2244 N N . LEU A 1 285 ? -21.881 0.748 0.553 1.00 63.81 285 LEU A N 1
ATOM 2245 C CA . LEU A 1 285 ? -23.087 0.992 -0.248 1.00 63.81 285 LEU A CA 1
ATOM 2246 C C . LEU A 1 285 ? -23.869 -0.280 -0.597 1.00 63.81 285 LEU A C 1
ATOM 2248 O O . LEU A 1 285 ? -25.071 -0.181 -0.821 1.00 63.81 285 LEU A O 1
ATOM 2252 N N . HIS A 1 286 ? -23.237 -1.459 -0.618 1.00 63.97 286 HIS A N 1
ATOM 2253 C CA . HIS A 1 286 ? -23.916 -2.701 -1.000 1.00 63.97 286 HIS A CA 1
ATOM 2254 C C . HIS A 1 286 ? -24.462 -3.475 0.225 1.00 63.97 286 HIS A C 1
ATOM 2256 O O . HIS A 1 286 ? -23.682 -4.120 0.935 1.00 63.97 286 HIS A O 1
ATOM 2262 N N . PRO A 1 287 ? -25.786 -3.452 0.494 1.00 56.00 287 PRO A N 1
ATOM 2263 C CA . PRO A 1 287 ? -26.368 -4.067 1.691 1.00 56.00 287 PRO A CA 1
ATOM 2264 C C . PRO A 1 287 ? -26.128 -5.581 1.759 1.00 56.00 287 PRO A C 1
ATOM 2266 O O . PRO A 1 287 ? -25.710 -6.078 2.799 1.00 56.00 287 PRO A O 1
ATOM 2269 N N . SER A 1 288 ? -26.234 -6.310 0.642 1.00 59.72 288 SER A N 1
ATOM 2270 C CA . SER A 1 288 ? -26.027 -7.768 0.647 1.00 59.72 288 SER A CA 1
ATOM 2271 C C . SER A 1 288 ? -24.590 -8.186 0.979 1.00 59.72 288 SER A C 1
ATOM 2273 O O . SER A 1 288 ? -24.363 -9.320 1.389 1.00 59.72 288 SER A O 1
ATOM 2275 N N . THR A 1 289 ? -23.606 -7.293 0.821 1.00 61.97 289 THR A N 1
ATOM 2276 C CA . THR A 1 289 ? -22.209 -7.602 1.169 1.00 61.97 289 THR A CA 1
ATOM 2277 C C . THR A 1 289 ? -21.948 -7.372 2.655 1.00 61.97 289 THR A C 1
ATOM 2279 O O . THR A 1 289 ? -21.175 -8.124 3.248 1.00 61.97 289 THR A O 1
ATOM 2282 N N . LYS A 1 290 ? -22.636 -6.406 3.282 1.00 61.06 290 LYS A N 1
ATOM 2283 C CA . LYS A 1 290 ? -22.589 -6.207 4.741 1.00 61.06 290 LYS A CA 1
ATOM 2284 C C . LYS A 1 290 ? -23.096 -7.442 5.486 1.00 61.06 290 LYS A C 1
ATOM 2286 O O . LYS A 1 290 ? -22.463 -7.863 6.449 1.00 61.06 290 LYS A O 1
ATOM 2291 N N . ASP A 1 291 ? -24.150 -8.068 4.970 1.00 62.16 291 ASP A N 1
ATOM 2292 C CA . ASP A 1 291 ? -24.770 -9.240 5.599 1.00 62.16 291 ASP A CA 1
ATOM 2293 C C . ASP A 1 291 ? -24.055 -10.565 5.268 1.00 62.16 291 ASP A C 1
ATOM 2295 O O . ASP A 1 291 ? -24.234 -11.565 5.958 1.00 62.16 291 ASP A O 1
ATOM 2299 N N . SER A 1 292 ? -23.197 -10.584 4.238 1.00 66.25 292 SER A N 1
ATOM 2300 C CA . SER A 1 292 ? -22.469 -11.790 3.800 1.00 66.25 292 SER A CA 1
ATOM 2301 C C . SER A 1 292 ? -21.298 -12.199 4.703 1.00 66.25 292 SER A C 1
ATOM 2303 O O . SER A 1 292 ? -20.731 -13.277 4.530 1.00 66.25 292 SER A O 1
ATOM 2305 N N . GLY A 1 293 ? -20.880 -11.327 5.628 1.00 72.38 293 GLY A N 1
ATOM 2306 C CA . GLY A 1 293 ? -19.706 -11.554 6.474 1.00 72.38 293 GLY A CA 1
ATOM 2307 C C . GLY A 1 293 ? -18.365 -11.529 5.729 1.00 72.38 293 GLY A C 1
ATOM 2308 O O . GLY A 1 293 ? -17.345 -11.831 6.335 1.00 72.38 293 GLY A O 1
ATOM 2309 N N . LEU A 1 294 ? -18.319 -11.141 4.446 1.00 77.62 294 LEU A N 1
ATOM 2310 C CA . LEU A 1 294 ? -17.084 -11.123 3.646 1.00 77.62 294 LEU A CA 1
ATOM 2311 C C . LEU A 1 294 ? -15.972 -10.264 4.274 1.00 77.62 294 LEU A C 1
ATOM 2313 O O . LEU A 1 294 ? -14.797 -10.612 4.193 1.00 77.62 294 LEU A O 1
ATOM 2317 N N . PHE A 1 295 ? -16.340 -9.147 4.904 1.00 80.75 295 PHE A N 1
ATOM 2318 C CA . PHE A 1 295 ? -15.404 -8.239 5.574 1.00 80.75 295 PHE A CA 1
ATOM 2319 C C . PHE A 1 295 ? -15.076 -8.649 7.018 1.00 80.75 295 PHE A C 1
ATOM 2321 O O . PHE A 1 295 ? -14.222 -8.020 7.645 1.00 80.75 295 PHE A O 1
ATOM 2328 N N . GLU A 1 296 ? -15.715 -9.696 7.547 1.00 84.00 296 GLU A N 1
ATOM 2329 C CA . GLU A 1 296 ? -15.365 -10.257 8.848 1.00 84.00 296 GLU A CA 1
ATOM 2330 C C . GLU A 1 296 ? -14.190 -11.238 8.701 1.00 84.00 296 GLU A C 1
ATOM 2332 O O . GLU A 1 296 ? -14.187 -12.085 7.805 1.00 84.00 296 GLU A O 1
ATOM 2337 N N . PRO A 1 297 ? -13.166 -11.140 9.565 1.00 84.62 297 PRO A N 1
ATOM 2338 C CA . PRO A 1 297 ? -12.003 -12.001 9.488 1.00 84.62 297 PRO A CA 1
ATOM 2339 C C . PRO A 1 297 ? -12.390 -13.445 9.824 1.00 84.62 297 PRO A C 1
ATOM 2341 O O . PRO A 1 297 ? -13.224 -13.684 10.705 1.00 84.62 297 PRO A O 1
ATOM 2344 N N . PRO A 1 298 ? -11.742 -14.438 9.197 1.00 86.19 298 PRO A N 1
ATOM 2345 C CA . PRO A 1 298 ? -11.957 -15.827 9.565 1.00 86.19 298 PRO A CA 1
ATOM 2346 C C . PRO A 1 298 ? -11.530 -16.072 11.022 1.00 86.19 298 PRO A C 1
ATOM 2348 O O . PRO A 1 298 ? -10.590 -15.452 11.525 1.00 86.19 298 PRO A O 1
ATOM 2351 N N . LYS A 1 299 ? -12.202 -17.012 11.703 1.00 83.50 299 LYS A N 1
ATOM 2352 C CA . LYS A 1 299 ? -12.026 -17.258 13.150 1.00 83.50 299 LYS A CA 1
ATOM 2353 C C . LYS A 1 299 ? -10.569 -17.488 13.557 1.00 83.50 299 LYS A C 1
ATOM 2355 O O . LYS A 1 299 ? -10.124 -16.919 14.545 1.00 83.50 299 LYS A O 1
ATOM 2360 N N . TRP A 1 300 ? -9.806 -18.231 12.753 1.00 83.38 300 TRP A N 1
ATOM 2361 C CA . TRP A 1 300 ? -8.386 -18.491 13.011 1.00 83.38 300 TRP A CA 1
ATOM 2362 C C . TRP A 1 300 ? -7.542 -17.205 13.062 1.00 83.38 300 TRP A C 1
ATOM 2364 O O . TRP A 1 300 ? -6.610 -17.109 13.857 1.00 83.38 300 TRP A O 1
ATOM 2374 N N . LEU A 1 301 ? -7.878 -16.194 12.252 1.00 81.50 301 LEU A N 1
ATOM 2375 C CA . LEU A 1 301 ? -7.163 -14.916 12.210 1.00 81.50 301 LEU A CA 1
ATOM 2376 C C . LEU A 1 301 ? -7.532 -14.046 13.415 1.00 81.50 301 LEU A C 1
ATOM 2378 O O . LEU A 1 301 ? -6.665 -13.408 14.012 1.00 81.50 301 LEU A O 1
ATOM 2382 N N . ALA A 1 302 ? -8.812 -14.055 13.791 1.00 82.25 302 ALA A N 1
ATOM 2383 C CA . ALA A 1 302 ? -9.300 -13.387 14.994 1.00 82.25 302 ALA A CA 1
ATOM 2384 C C . ALA A 1 302 ? -8.715 -14.004 16.277 1.00 82.25 302 ALA A C 1
ATOM 2386 O O . ALA A 1 302 ? -8.405 -13.290 17.228 1.00 82.25 302 ALA A O 1
ATOM 2387 N N . GLU A 1 303 ? -8.516 -15.323 16.300 1.00 80.19 303 GLU A N 1
ATOM 2388 C CA . GLU A 1 303 ? -7.855 -16.018 17.403 1.00 80.19 303 GLU A CA 1
ATOM 2389 C C . GLU A 1 303 ? -6.355 -15.710 17.454 1.00 80.19 303 GLU A C 1
ATOM 2391 O O . GLU A 1 303 ? -5.817 -15.477 18.539 1.00 80.19 303 GLU A O 1
ATOM 2396 N N . LEU A 1 304 ? -5.676 -15.660 16.305 1.00 79.44 304 LE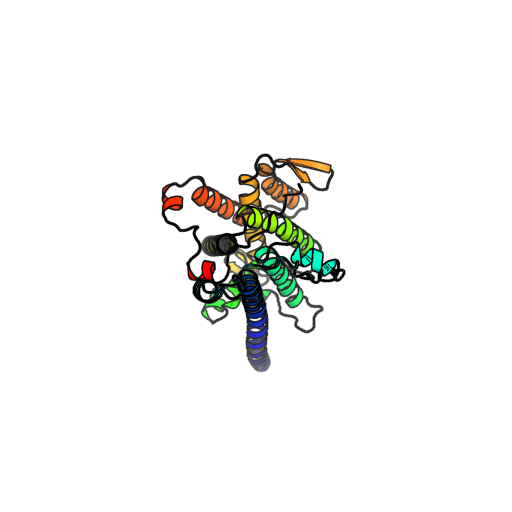U A N 1
ATOM 2397 C CA . LEU A 1 304 ? -4.252 -15.329 16.250 1.00 79.44 304 LEU A CA 1
ATOM 2398 C C . LEU A 1 304 ? -3.973 -13.907 16.762 1.00 79.44 304 LEU A C 1
ATOM 2400 O O . LEU A 1 304 ? -2.967 -13.684 17.434 1.00 79.44 304 LEU A O 1
ATOM 2404 N N . MET A 1 305 ? -4.873 -12.962 16.482 1.00 75.31 305 MET A N 1
ATOM 2405 C CA . MET A 1 305 ? -4.729 -11.556 16.860 1.00 75.31 305 MET A CA 1
ATOM 2406 C C . MET A 1 305 ? -5.914 -11.064 17.691 1.00 75.31 305 MET A C 1
ATOM 2408 O O . MET A 1 305 ? -6.856 -10.479 17.141 1.00 75.31 305 MET A O 1
ATOM 2412 N N . PRO A 1 306 ? -5.865 -11.253 19.021 1.00 68.06 306 PRO A N 1
ATOM 2413 C CA . PRO A 1 306 ? -6.903 -10.738 19.897 1.00 68.06 306 PRO A CA 1
ATOM 2414 C C . PRO A 1 306 ? -6.973 -9.207 19.826 1.00 68.06 306 PRO A C 1
ATOM 2416 O O . PRO A 1 306 ? -5.981 -8.526 19.555 1.00 68.06 306 PRO A O 1
ATOM 2419 N N . VAL A 1 307 ? -8.173 -8.682 20.083 1.00 69.19 307 VAL A N 1
ATOM 2420 C CA . VAL A 1 307 ? -8.445 -7.240 20.116 1.00 69.19 307 VAL A CA 1
ATOM 2421 C C . VAL A 1 307 ? -7.540 -6.571 21.147 1.00 69.19 307 VAL A C 1
ATOM 2423 O O . VAL A 1 307 ? -7.499 -6.978 22.311 1.00 69.19 307 VAL A O 1
ATOM 2426 N N . GLU A 1 308 ? -6.841 -5.521 20.727 1.00 61.91 308 GLU A N 1
ATOM 2427 C CA . GLU A 1 308 ? -6.014 -4.723 21.624 1.00 61.91 308 GLU A CA 1
ATOM 2428 C C . GLU A 1 308 ? -6.897 -3.860 22.524 1.00 61.91 308 GLU A C 1
ATOM 2430 O O . GLU A 1 308 ? -7.537 -2.907 22.082 1.00 61.91 308 GLU A O 1
ATOM 2435 N N . LYS A 1 309 ? -6.936 -4.190 23.816 1.00 51.50 309 LYS A N 1
ATOM 2436 C CA . LYS A 1 309 ? -7.598 -3.354 24.819 1.00 51.50 309 LYS A CA 1
ATOM 2437 C C . LYS A 1 309 ? -6.666 -2.196 25.180 1.00 51.50 309 LYS A C 1
ATOM 2439 O O . LYS A 1 309 ? -5.674 -2.417 25.865 1.00 51.50 309 LYS A O 1
ATOM 2444 N N . GLY A 1 310 ? -6.995 -0.977 24.746 1.00 49.28 310 GLY A N 1
ATOM 2445 C CA . GLY A 1 310 ? -6.341 0.248 25.230 1.00 49.28 310 GLY A CA 1
ATOM 2446 C C . GLY A 1 310 ? -5.674 1.141 24.183 1.00 49.28 310 GLY A C 1
ATOM 2447 O O . GLY A 1 310 ? -5.133 2.175 24.564 1.00 49.28 310 GLY A O 1
ATOM 2448 N N . PHE A 1 311 ? -5.736 0.823 22.885 1.00 47.06 311 PHE A N 1
ATOM 2449 C CA . PHE A 1 311 ? -5.230 1.731 21.847 1.00 47.06 311 PHE A CA 1
ATOM 2450 C C . PHE A 1 311 ? -6.244 2.849 21.547 1.00 47.06 311 PHE A C 1
ATOM 2452 O O . PHE A 1 311 ? -6.841 2.918 20.478 1.00 47.06 311 PHE A O 1
ATOM 2459 N N . SER A 1 312 ? -6.457 3.738 22.519 1.00 41.81 312 SER A N 1
ATOM 2460 C CA . SER A 1 312 ? -7.097 5.039 22.298 1.00 41.81 312 SER A CA 1
ATOM 2461 C C . SER A 1 312 ? -6.038 6.005 21.769 1.00 41.81 312 SER A C 1
ATOM 2463 O O . SER A 1 312 ? -5.621 6.932 22.459 1.00 41.81 312 SER A O 1
ATOM 2465 N N . GLY A 1 313 ? -5.540 5.752 20.559 1.00 40.91 313 GLY A N 1
ATOM 2466 C CA . GLY A 1 313 ? -4.719 6.724 19.853 1.00 40.91 313 GLY A CA 1
ATOM 2467 C C . GLY A 1 313 ? -5.616 7.880 19.440 1.00 40.91 313 GLY A C 1
ATOM 2468 O O . GLY A 1 313 ? -6.318 7.778 18.438 1.00 40.91 313 GLY A O 1
ATOM 2469 N N . THR A 1 314 ? -5.629 8.959 20.220 1.00 33.38 314 THR A N 1
ATOM 2470 C CA . THR A 1 314 ? -6.212 10.231 19.797 1.00 33.38 314 THR A CA 1
ATOM 2471 C C . THR A 1 314 ? -5.617 10.562 18.434 1.00 33.38 314 THR A C 1
ATOM 2473 O O . THR A 1 314 ? -4.394 10.632 18.284 1.00 33.38 314 THR A O 1
ATOM 2476 N N . VAL A 1 315 ? -6.476 10.694 17.424 1.00 36.81 315 VAL A N 1
ATOM 2477 C CA . VAL A 1 315 ? -6.087 11.142 16.088 1.00 36.81 315 VAL A CA 1
ATOM 2478 C C . VAL A 1 315 ? -5.653 12.598 16.237 1.00 36.81 315 VAL A C 1
ATOM 2480 O O . VAL A 1 315 ? -6.473 13.508 16.209 1.00 36.81 315 VAL A O 1
ATOM 2483 N N . GLY A 1 316 ? -4.365 12.805 16.506 1.00 32.16 316 GLY A N 1
ATOM 2484 C CA . GLY A 1 316 ? -3.722 14.097 16.332 1.00 32.16 316 GLY A CA 1
ATOM 2485 C C . GLY A 1 316 ? -3.660 14.364 14.838 1.00 32.16 316 GLY A C 1
ATOM 2486 O O . GLY A 1 316 ? -2.825 13.775 14.152 1.00 32.16 316 GLY A O 1
ATOM 2487 N N . VAL A 1 317 ? -4.627 15.148 14.366 1.00 34.03 317 VAL A N 1
ATOM 2488 C CA . VAL A 1 317 ? -4.604 15.837 13.070 1.00 34.03 317 VAL A CA 1
ATOM 2489 C C . VAL A 1 317 ? -3.448 16.829 13.059 1.00 34.03 317 VAL A C 1
ATOM 2491 O O . VAL A 1 317 ? -3.244 17.483 14.107 1.00 34.03 317 VAL A O 1
#

pLDDT: mean 73.6, std 19.5, range [29.03, 95.88]

Radius of gyration: 24.93 Å; Cα contacts (8 Å, |Δi|>4): 313; chains: 1; bounding box: 56×50×91 Å